Protein AF-A7T8Y1-F1 (afdb_monomer)

Organism: Nematostella vectensis (NCBI:txid45351)

Radius of gyration: 18.22 Å; Cα contacts (8 Å, |Δi|>4): 628; chains: 1; bounding box: 52×22×52 Å

pLDDT: mean 73.81, std 7.85, range [41.0, 87.81]

Mean predicted aligned error: 9.52 Å

Foldseek 3Di:
DEDAEEAAEAEEAEEDEEEYAHEYAEYEYHEEYEYEYAHEYAEYHEHYEYEYEYEHEYAEYEEADAEYEYEYEHEYAEYAYDYEYEYEYEEEYAEYHEEEEYEYEYAYEYEEYEYDYEYEYEYEEEYEEYEDDEYYEYEYAYEYAEYEEEYAEEYEYEHEHHHEYEYHEEYEYEDQYDDDYYHYNYHYHYDYPHD

Nearest PDB structures (foldseek):
  3ljy-assembly2_B  TM=2.441E-01  e=2.269E+00  Parabacteroides distasonis ATCC 8503
  3lyc-assembly8_O  TM=3.194E-01  e=9.398E+00  Parabacteroides distasonis ATCC 8503

Solvent-accessible surface area (backbone atoms only — not comparable to full-atom values): 8740 Å² total; per-residue (Å²): 96,79,56,80,49,80,41,66,71,46,82,45,78,45,79,52,65,44,40,46,56,26,41,35,45,35,36,41,38,46,32,42,39,42,42,41,41,53,25,37,34,46,36,37,41,40,42,54,38,43,39,39,40,40,54,24,37,36,44,34,37,40,38,49,34,73,48,36,44,41,38,40,54,24,38,36,45,35,36,42,38,44,31,31,42,37,42,38,39,52,23,37,38,45,34,39,40,41,37,48,39,42,44,42,38,39,53,24,39,38,42,37,38,40,39,45,32,42,41,38,41,37,38,53,26,38,38,46,37,38,41,40,39,48,36,44,37,41,39,41,54,24,37,39,39,36,39,41,41,39,36,44,40,39,42,37,39,56,26,43,37,66,51,43,35,42,35,43,38,38,40,35,41,37,44,52,51,50,76,70,43,77,48,73,61,60,49,80,45,80,47,78,75,60,130

Sequence (195 aa):
YSDSGHIQTVDIFGQLTYSDSGHIQTVDIFGQLTYSDSGHIQTVDIFGQLTYSDSGHIRTVDIFRQQLTYSDSGHIQTVDIFGQLTYSDSGHIQTVDIFRQWTYSDSGHNRTVDIFGQWTYSDSGHIQAVDIFRQWTYSDTGHIRTVDIFGQWTYSDSGHIQTTVDIFGQLTYSDSGHIRTVEIFGQLTYSDSGH

Secondary structure (DSSP, 8-state):
-EE-SEEEEEEEEEEEEEEE-SEEEEEEEEEEEEEEE-SEEEEEEEEEEEEEEE-SEEEEEEEEEEEEEEEE-SEEEEEEEEEEEEEEE-SEEEEEEEEEEEEEEE-SEEEEEEEEEEEEEEESSEEEEEEEEEEEEEEESSEEEEEEEEEEEEEEESSEEEEEEEEEEEEEEEESSEES-EEEEEEEEEEE---

Structure (mmCIF, N/CA/C/O backbone):
data_AF-A7T8Y1-F1
#
_entry.id   AF-A7T8Y1-F1
#
loop_
_atom_site.group_PDB
_atom_site.id
_atom_site.type_symbol
_atom_site.label_atom_id
_atom_site.label_alt_id
_atom_site.label_comp_id
_atom_site.label_asym_id
_atom_site.label_entity_id
_atom_site.label_seq_id
_atom_site.pdbx_PDB_ins_code
_atom_site.Cartn_x
_atom_site.Cartn_y
_atom_site.Cartn_z
_atom_site.occupancy
_atom_site.B_iso_or_equiv
_atom_site.auth_seq_id
_atom_site.auth_comp_id
_atom_site.auth_asym_id
_atom_site.auth_atom_id
_atom_site.pdbx_PDB_model_num
ATOM 1 N N . TYR A 1 1 ? -13.889 3.228 22.655 1.00 49.12 1 TYR A N 1
ATOM 2 C CA . TYR A 1 1 ? -14.154 2.022 23.471 1.00 49.12 1 TYR A CA 1
ATOM 3 C C . TYR A 1 1 ? -12.940 1.128 23.328 1.00 49.12 1 TYR A C 1
ATOM 5 O O . TYR A 1 1 ? -12.314 1.214 22.280 1.00 49.12 1 TYR A O 1
ATOM 13 N N . SER A 1 2 ? -12.586 0.372 24.363 1.00 48.12 2 SER A N 1
ATOM 14 C CA . SER A 1 2 ? -11.406 -0.495 24.378 1.00 48.12 2 SER A CA 1
ATOM 15 C C . SER A 1 2 ? -11.780 -1.818 25.030 1.00 48.12 2 SER A C 1
ATOM 17 O O . SER A 1 2 ? -12.214 -1.811 26.185 1.00 48.12 2 SER A O 1
ATOM 19 N N . ASP A 1 3 ? -11.650 -2.906 24.278 1.00 57.81 3 ASP A N 1
ATOM 20 C CA . ASP A 1 3 ? -11.851 -4.279 24.735 1.00 57.81 3 ASP A CA 1
ATOM 21 C C . ASP A 1 3 ? -10.523 -5.041 24.641 1.00 57.81 3 ASP A C 1
ATOM 23 O O . ASP A 1 3 ? -9.637 -4.692 23.865 1.00 57.81 3 ASP A O 1
ATOM 27 N N . SER A 1 4 ? -10.360 -6.062 25.472 1.00 58.34 4 SER A N 1
ATOM 28 C CA . SER A 1 4 ? -9.180 -6.932 25.476 1.00 58.34 4 SER A CA 1
ATOM 29 C C . SER A 1 4 ? -9.634 -8.389 25.523 1.00 58.34 4 SER A C 1
ATOM 31 O O . SER A 1 4 ? -9.283 -9.147 26.433 1.00 58.34 4 SER A O 1
ATOM 33 N N . GLY A 1 5 ? -10.503 -8.742 24.577 1.00 75.31 5 GLY A N 1
ATOM 34 C CA . GLY A 1 5 ? -11.207 -10.017 24.509 1.00 75.31 5 GLY A CA 1
ATOM 35 C C . GLY A 1 5 ? -11.169 -10.645 23.119 1.00 75.31 5 GLY A C 1
ATOM 36 O O . GLY A 1 5 ? -10.446 -10.211 22.226 1.00 75.31 5 GLY A O 1
ATOM 37 N N . HIS A 1 6 ? -11.949 -11.711 22.951 1.00 81.88 6 HIS A N 1
ATOM 38 C CA . HIS A 1 6 ? -12.151 -12.345 21.654 1.00 81.88 6 HIS A CA 1
ATOM 39 C C . HIS A 1 6 ? -13.506 -11.892 21.111 1.00 81.88 6 HIS A C 1
ATOM 41 O O . HIS A 1 6 ? -14.546 -12.249 21.671 1.00 81.88 6 HIS A O 1
ATOM 47 N N . ILE A 1 7 ? -13.497 -11.083 20.056 1.00 84.19 7 ILE A N 1
ATOM 48 C CA . ILE A 1 7 ? -14.707 -10.531 19.449 1.00 84.19 7 ILE A CA 1
ATOM 49 C C . ILE A 1 7 ? -14.956 -11.239 18.122 1.00 84.19 7 ILE A C 1
ATOM 51 O O . ILE A 1 7 ? -14.062 -11.390 17.294 1.00 84.19 7 ILE A O 1
ATOM 55 N N . GLN A 1 8 ? -16.194 -11.679 17.911 1.00 87.31 8 GLN A N 1
ATOM 56 C CA . GLN A 1 8 ? -16.564 -12.318 16.655 1.00 87.31 8 GLN A CA 1
ATOM 57 C C . GLN A 1 8 ? -16.717 -11.285 15.533 1.00 87.31 8 GLN A C 1
ATOM 59 O O . GLN A 1 8 ? -16.117 -11.429 14.474 1.00 87.31 8 GLN A O 1
ATOM 64 N N . THR A 1 9 ? -17.504 -10.238 15.771 1.00 87.12 9 THR A N 1
ATOM 65 C CA . THR A 1 9 ? -17.833 -9.245 14.747 1.00 87.12 9 THR A CA 1
ATOM 66 C C . THR A 1 9 ? -17.982 -7.869 15.377 1.00 87.12 9 THR A C 1
ATOM 68 O O . THR A 1 9 ? -18.578 -7.740 16.451 1.00 87.12 9 THR A O 1
ATOM 71 N N . VAL A 1 10 ? -17.456 -6.853 14.699 1.00 83.38 10 VAL A N 1
ATOM 72 C CA . VAL A 1 10 ? -17.644 -5.439 15.025 1.00 83.38 10 VAL A CA 1
ATOM 73 C C . VAL A 1 10 ? -18.224 -4.735 13.804 1.00 83.38 10 VAL A C 1
ATOM 75 O O . VAL A 1 10 ? -17.516 -4.547 12.823 1.00 83.38 10 VAL A O 1
ATOM 78 N N . ASP A 1 11 ? -19.480 -4.295 13.896 1.00 85.88 11 ASP A N 1
ATOM 79 C CA . ASP A 1 11 ? -20.130 -3.504 12.847 1.00 85.88 11 ASP A CA 1
ATOM 80 C C . ASP A 1 11 ? -20.180 -2.027 13.247 1.00 85.88 11 ASP A C 1
ATOM 82 O O . ASP A 1 11 ? -20.703 -1.668 14.310 1.00 85.88 11 ASP A O 1
ATOM 86 N N . ILE A 1 12 ? -19.673 -1.146 12.388 1.00 77.75 12 ILE A N 1
ATOM 87 C CA . ILE A 1 12 ? -19.598 0.293 12.654 1.00 77.75 12 ILE A CA 1
ATOM 88 C C . ILE A 1 12 ? -20.389 1.056 11.597 1.00 77.75 12 ILE A C 1
ATOM 90 O O . ILE A 1 12 ? -20.064 1.022 10.414 1.00 77.75 12 ILE A O 1
ATOM 94 N N . PHE A 1 13 ? -21.377 1.836 12.043 1.00 80.19 13 PHE A N 1
ATOM 95 C CA . PHE A 1 13 ? -22.139 2.755 11.199 1.00 80.19 13 PHE A CA 1
ATOM 96 C C . PHE A 1 13 ? -21.973 4.196 11.693 1.00 80.19 13 PHE A C 1
ATOM 98 O O . PHE A 1 13 ? -22.310 4.508 12.836 1.00 80.19 13 PHE A O 1
ATOM 105 N N . GLY A 1 14 ? -21.496 5.097 10.830 1.00 75.06 14 GLY A N 1
ATOM 106 C CA . GLY A 1 14 ? -21.349 6.524 11.151 1.00 75.06 14 GLY A CA 1
ATOM 107 C C . GLY A 1 14 ? -19.918 6.944 11.497 1.00 75.06 14 GLY A C 1
ATOM 108 O O . GLY A 1 14 ? -18.994 6.571 10.782 1.00 75.06 14 GLY A O 1
ATOM 109 N N . GLN A 1 15 ? -19.753 7.787 12.525 1.00 73.62 15 GLN A N 1
ATOM 110 C CA . GLN A 1 15 ? -18.454 8.277 13.003 1.00 73.62 15 GLN A CA 1
ATOM 111 C C . GLN A 1 15 ? -18.064 7.593 14.311 1.00 73.62 15 GLN A C 1
ATOM 113 O O . GLN A 1 15 ? -18.811 7.674 15.287 1.00 73.62 15 GLN A O 1
ATOM 118 N N . LEU A 1 16 ? -16.889 6.963 14.354 1.00 69.69 16 LEU A N 1
ATOM 119 C CA . LEU A 1 16 ? -16.387 6.317 15.566 1.00 69.69 16 LEU A CA 1
ATOM 120 C C . LEU A 1 16 ? -14.879 6.534 15.742 1.00 69.69 16 LEU A C 1
ATOM 122 O O . LEU A 1 16 ? -14.129 6.691 14.780 1.00 69.69 16 LEU A O 1
ATOM 126 N N . THR A 1 17 ? -14.444 6.526 17.001 1.00 74.38 17 THR A N 1
ATOM 127 C CA . THR A 1 17 ? -13.047 6.303 17.378 1.00 74.38 17 THR A CA 1
ATOM 128 C C . THR A 1 17 ? -12.978 5.057 18.249 1.00 74.38 17 THR A C 1
ATOM 130 O O . THR A 1 17 ? -13.608 4.992 19.313 1.00 74.38 17 THR A O 1
ATOM 133 N N . TYR A 1 18 ? -12.259 4.050 17.768 1.00 68.00 18 TYR A N 1
ATOM 134 C CA . TYR A 1 18 ? -12.176 2.733 18.391 1.00 68.00 18 TYR A CA 1
ATOM 135 C C . TYR A 1 18 ? -10.707 2.333 18.552 1.00 68.00 18 TYR A C 1
ATOM 137 O O . TYR A 1 18 ? -9.859 2.766 17.767 1.00 68.00 18 TYR A O 1
ATOM 145 N N . SER A 1 19 ? -10.397 1.559 19.589 1.00 72.69 19 SER A N 1
ATOM 146 C CA . SER A 1 19 ? -9.063 0.989 19.765 1.00 72.69 19 SER A CA 1
ATOM 147 C C . SER A 1 19 ? -9.164 -0.388 20.392 1.00 72.69 19 SER A C 1
ATOM 149 O O . SER A 1 19 ? -9.904 -0.544 21.363 1.00 72.69 19 SER A O 1
ATOM 151 N N . ASP A 1 20 ? -8.421 -1.349 19.859 1.00 71.81 20 ASP A N 1
ATOM 152 C CA . ASP A 1 20 ? -8.431 -2.734 20.326 1.00 71.81 20 ASP A CA 1
ATOM 153 C C . ASP A 1 20 ? -7.008 -3.282 20.488 1.00 71.81 20 ASP A C 1
ATOM 155 O O . ASP A 1 20 ? -6.029 -2.735 19.970 1.00 71.81 20 ASP A O 1
ATOM 159 N N . SER A 1 21 ? -6.896 -4.334 21.291 1.00 75.81 21 SER A N 1
ATOM 160 C CA . SER A 1 21 ? -5.672 -5.125 21.443 1.00 75.81 21 SER A CA 1
ATOM 161 C C . SER A 1 21 ? -5.972 -6.619 21.602 1.00 75.81 21 SER A C 1
ATOM 163 O O . SER A 1 21 ? -5.148 -7.382 22.112 1.00 75.81 21 SER A O 1
ATOM 165 N N . GLY A 1 22 ? -7.183 -7.035 21.226 1.00 80.88 22 GLY A N 1
ATOM 166 C CA . GLY A 1 22 ? -7.691 -8.390 21.347 1.00 80.88 22 GLY A CA 1
ATOM 167 C C . GLY A 1 22 ? -7.601 -9.179 20.043 1.00 80.88 22 GLY A C 1
ATOM 168 O O . GLY A 1 22 ? -6.812 -8.895 19.144 1.00 80.88 22 GLY A O 1
ATOM 169 N N . HIS A 1 23 ? -8.413 -10.229 19.961 1.00 82.81 23 HIS A N 1
ATOM 170 C CA . HIS A 1 23 ? -8.569 -11.009 18.740 1.00 82.81 23 HIS A CA 1
ATOM 171 C C . HIS A 1 23 ? -9.959 -10.760 18.161 1.00 82.81 23 HIS A C 1
ATOM 173 O O . HIS A 1 23 ? -10.956 -11.213 18.737 1.00 82.81 23 HIS A O 1
ATOM 179 N N . ILE A 1 24 ? -10.030 -10.114 17.002 1.00 84.06 24 ILE A N 1
ATOM 180 C CA . ILE A 1 24 ? -11.284 -9.869 16.291 1.00 84.06 24 ILE A CA 1
ATOM 181 C C . ILE A 1 24 ? -11.344 -10.763 15.056 1.00 84.06 24 ILE A C 1
ATOM 183 O O . ILE A 1 24 ? -10.378 -10.879 14.305 1.00 84.06 24 ILE A O 1
ATOM 187 N N . GLN A 1 25 ? -12.472 -11.426 14.817 1.00 87.00 25 GLN A N 1
ATOM 188 C CA . GLN A 1 25 ? -12.615 -12.178 13.575 1.00 87.00 25 GLN A CA 1
ATOM 189 C C . GLN A 1 25 ? -12.979 -11.259 12.404 1.00 87.00 25 GLN A C 1
ATOM 191 O O . GLN A 1 25 ? -12.276 -11.283 11.398 1.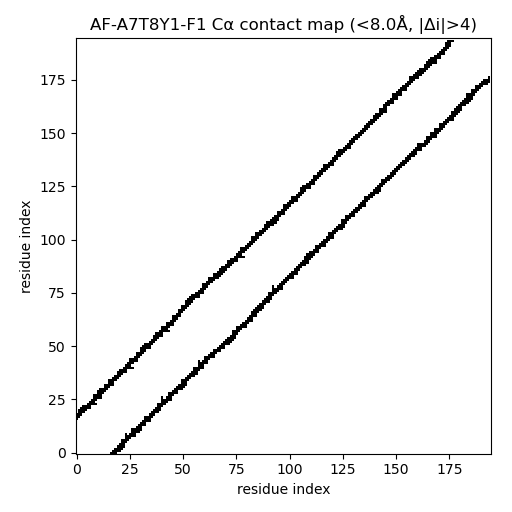00 87.00 25 GLN A O 1
ATOM 196 N N . THR A 1 26 ? -13.994 -10.409 12.544 1.00 87.69 26 THR A N 1
ATOM 197 C CA . THR A 1 26 ? -14.427 -9.520 11.454 1.00 87.69 26 THR A CA 1
ATOM 198 C C . THR A 1 26 ? -14.724 -8.108 11.950 1.00 87.69 26 THR A C 1
ATOM 200 O O . THR A 1 26 ? -15.343 -7.936 13.004 1.00 87.69 26 THR A O 1
ATOM 203 N N . VAL A 1 27 ? -14.305 -7.103 11.184 1.00 83.69 27 VAL A N 1
ATOM 204 C CA . VAL A 1 27 ? -14.637 -5.690 11.397 1.00 83.69 27 VAL A CA 1
ATOM 205 C C . VAL A 1 27 ? -15.248 -5.124 10.116 1.00 83.69 27 VAL A C 1
ATOM 207 O O . VAL A 1 27 ? -14.537 -4.981 9.128 1.00 83.69 27 VAL A O 1
ATOM 210 N N . ASP A 1 28 ? -16.522 -4.731 10.161 1.00 86.00 28 ASP A N 1
ATOM 211 C CA . ASP A 1 28 ? -17.246 -4.149 9.025 1.00 86.00 28 ASP A CA 1
ATOM 212 C C . ASP A 1 28 ? -17.537 -2.664 9.274 1.00 86.00 28 ASP A C 1
ATOM 214 O O . ASP A 1 28 ? -18.103 -2.269 10.300 1.00 86.00 28 ASP A O 1
ATOM 218 N N . ILE A 1 29 ? -17.155 -1.797 8.332 1.00 78.19 29 ILE A N 1
ATOM 219 C CA . ILE A 1 29 ? -17.164 -0.342 8.538 1.00 78.19 29 ILE A CA 1
ATOM 220 C C . ILE A 1 29 ? -17.938 0.377 7.436 1.00 78.19 29 ILE A C 1
ATOM 222 O O . ILE A 1 29 ? -17.471 0.516 6.303 1.00 78.19 29 ILE A O 1
ATOM 226 N N . PHE A 1 30 ? -19.056 0.989 7.819 1.00 80.62 30 PHE A N 1
ATOM 227 C CA . PHE A 1 30 ? -19.924 1.805 6.974 1.00 80.62 30 PHE A CA 1
ATOM 228 C C . PHE A 1 30 ? -19.952 3.268 7.450 1.00 80.62 30 PHE A C 1
ATOM 230 O O . PHE A 1 30 ? -20.803 3.679 8.243 1.00 80.62 30 PHE A O 1
ATOM 237 N N . GLY A 1 31 ? -19.019 4.095 6.968 1.00 75.62 31 GLY A N 1
ATOM 238 C CA . GLY A 1 31 ? -18.926 5.505 7.372 1.00 75.62 31 GLY A CA 1
ATOM 239 C C . GLY A 1 31 ? -17.500 6.028 7.515 1.00 75.62 31 GLY A C 1
ATOM 240 O O . GLY A 1 31 ? -16.618 5.621 6.761 1.00 75.62 31 GLY A O 1
ATOM 241 N N . GLN A 1 32 ? -17.306 6.961 8.450 1.00 71.06 32 GLN A N 1
ATOM 242 C CA . GLN A 1 32 ? -16.029 7.595 8.784 1.00 71.06 32 GLN A CA 1
ATOM 243 C C . GLN A 1 32 ? -15.460 6.977 10.061 1.00 71.06 32 GLN A C 1
ATOM 245 O O . GLN A 1 32 ? -16.072 7.078 11.11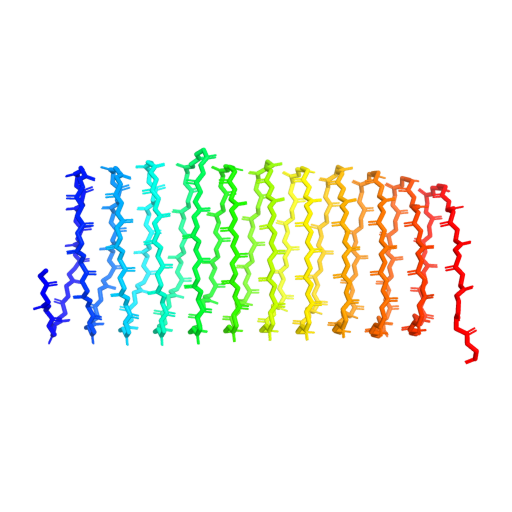8 1.00 71.06 32 GLN A O 1
ATOM 250 N N . LEU A 1 33 ? -14.281 6.371 10.003 1.00 67.94 33 LEU A N 1
ATOM 251 C CA . LEU A 1 33 ? -13.676 5.750 11.182 1.00 67.94 33 LEU A CA 1
ATOM 252 C C . LEU A 1 33 ? -12.256 6.261 11.396 1.00 67.94 33 LEU A C 1
ATOM 254 O O . LEU A 1 33 ? -11.495 6.386 10.440 1.00 67.94 33 LEU A O 1
ATOM 258 N N . THR A 1 34 ? -11.916 6.506 12.660 1.00 72.44 34 THR A N 1
ATOM 259 C CA . THR A 1 34 ? -10.529 6.507 13.124 1.00 72.44 34 THR A CA 1
ATOM 260 C C . THR A 1 34 ? -10.340 5.273 13.992 1.00 72.44 34 THR A C 1
ATOM 262 O O . THR A 1 34 ? -10.937 5.186 15.068 1.00 72.44 34 THR A O 1
ATOM 265 N N . TYR A 1 35 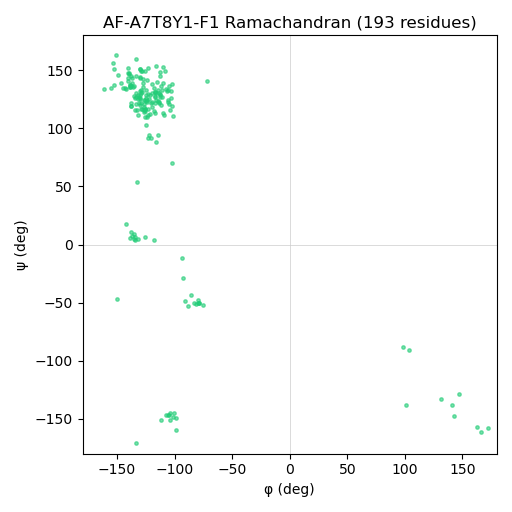? -9.562 4.305 13.522 1.00 68.62 35 TYR A N 1
ATOM 266 C CA . TYR A 1 35 ? -9.340 3.052 14.241 1.00 68.62 35 TYR A CA 1
ATOM 267 C C . TYR A 1 35 ? -7.849 2.819 14.461 1.00 68.62 35 TYR A C 1
ATOM 269 O O . TYR A 1 35 ? -7.028 3.154 13.605 1.00 68.62 35 TYR A O 1
ATOM 277 N N . SER A 1 36 ? -7.510 2.299 15.636 1.00 72.31 36 SER A N 1
ATOM 278 C CA . SER A 1 36 ? -6.149 1.901 15.969 1.00 72.31 36 SER A CA 1
ATOM 279 C C . SER A 1 36 ? -6.155 0.509 16.568 1.00 72.31 36 SER A C 1
ATOM 281 O O . SER A 1 36 ? -6.857 0.287 17.554 1.00 72.31 36 SER A O 1
ATOM 283 N N . ASP A 1 37 ? -5.382 -0.401 15.991 1.00 70.12 37 ASP A N 1
ATOM 284 C CA . ASP A 1 37 ? -5.269 -1.769 16.484 1.00 70.12 37 ASP A CA 1
ATOM 285 C C . ASP A 1 37 ? -3.817 -2.143 16.809 1.00 70.12 37 ASP A C 1
ATOM 287 O O . ASP A 1 37 ? -2.847 -1.584 16.290 1.00 70.12 37 ASP A O 1
ATOM 291 N N . SER A 1 38 ? -3.693 -3.061 17.758 1.00 74.31 38 SER A N 1
ATOM 292 C CA . SER A 1 38 ? -2.443 -3.722 18.143 1.00 74.31 38 SER A CA 1
ATOM 293 C C . SER A 1 38 ? -2.640 -5.224 18.383 1.00 74.31 38 SER A C 1
ATOM 295 O O . SER A 1 38 ? -1.764 -5.883 18.945 1.00 74.31 38 SER A O 1
ATOM 297 N N . GLY A 1 39 ? -3.810 -5.755 18.016 1.00 80.06 39 GLY A N 1
ATOM 298 C CA . GLY A 1 39 ? -4.218 -7.135 18.202 1.00 80.06 39 GLY A CA 1
ATOM 299 C C . GLY A 1 39 ? -4.093 -7.978 16.934 1.00 80.06 39 GLY A C 1
ATOM 300 O O . GLY A 1 39 ? -3.192 -7.813 16.113 1.00 80.06 39 GLY A O 1
ATOM 301 N N . HIS A 1 40 ? -4.988 -8.951 16.802 1.00 80.94 40 HIS A N 1
ATOM 302 C CA . HIS A 1 40 ? -5.085 -9.788 15.612 1.00 80.94 40 HIS A CA 1
ATOM 303 C C . HIS A 1 40 ? -6.485 -9.683 15.020 1.00 80.94 40 HIS A C 1
ATOM 305 O O . HIS A 1 40 ? -7.460 -10.038 15.692 1.00 80.94 40 HIS A O 1
ATOM 311 N N . ILE A 1 41 ? -6.574 -9.327 13.741 1.00 82.50 41 ILE A N 1
ATOM 312 C CA . ILE A 1 41 ? -7.834 -9.298 13.000 1.00 82.50 41 ILE A CA 1
ATOM 313 C C . ILE A 1 41 ? -7.778 -10.294 11.844 1.00 82.50 41 ILE A C 1
ATOM 315 O O . ILE A 1 41 ? -6.790 -10.364 11.117 1.00 82.50 41 ILE A O 1
ATOM 319 N N . GLN A 1 42 ? -8.828 -11.094 11.638 1.00 86.19 42 GLN A N 1
ATOM 320 C CA . GLN A 1 42 ? -8.873 -11.910 10.418 1.00 86.19 42 GLN A CA 1
ATOM 321 C C . GLN A 1 42 ? -9.305 -11.085 9.208 1.00 86.19 42 GLN A C 1
ATOM 323 O O . GLN A 1 42 ? -8.631 -11.125 8.186 1.00 86.19 42 GLN A O 1
ATOM 328 N N . THR A 1 43 ? -10.399 -10.337 9.309 1.00 87.81 43 THR A N 1
ATOM 329 C CA . THR A 1 43 ? -10.946 -9.610 8.161 1.00 87.81 43 THR A CA 1
ATOM 330 C C . THR A 1 43 ? -11.400 -8.213 8.556 1.00 87.81 43 THR A C 1
ATOM 332 O O . THR A 1 43 ? -12.047 -8.039 9.591 1.00 87.81 43 THR A O 1
ATOM 335 N N . VAL A 1 44 ? -11.067 -7.230 7.723 1.00 83.44 44 VAL A N 1
ATOM 336 C CA . VAL A 1 44 ? -11.518 -5.844 7.848 1.00 83.44 44 VAL A CA 1
ATOM 337 C C . VAL A 1 44 ? -12.146 -5.402 6.525 1.00 83.44 44 VAL A C 1
ATOM 339 O O . VAL A 1 44 ? -11.423 -5.264 5.542 1.00 83.44 44 VAL A O 1
ATOM 342 N N . ASP A 1 45 ? -13.447 -5.102 6.526 1.00 86.12 45 ASP A N 1
ATOM 343 C CA . ASP A 1 45 ? -14.203 -4.664 5.346 1.00 86.12 45 ASP A CA 1
ATOM 344 C C . ASP A 1 45 ? -14.659 -3.201 5.483 1.00 86.12 45 ASP A C 1
ATOM 346 O O . ASP A 1 45 ? -15.252 -2.779 6.482 1.00 86.12 45 ASP A O 1
ATOM 350 N N . ILE A 1 46 ? -14.381 -2.373 4.471 1.00 77.94 46 ILE A N 1
ATOM 351 C CA . ILE A 1 46 ? -14.409 -0.907 4.615 1.00 77.94 46 ILE A CA 1
ATOM 352 C C . ILE A 1 46 ? -15.205 -0.208 3.476 1.00 77.94 46 ILE A C 1
ATOM 354 O O . ILE A 1 46 ? -14.715 -0.053 2.359 1.00 77.94 46 ILE A O 1
ATOM 358 N N . PHE A 1 47 ? -16.376 0.400 3.774 1.00 79.31 47 PHE A N 1
ATOM 359 C CA . PHE A 1 47 ? -17.281 1.174 2.856 1.00 79.31 47 PHE A CA 1
ATOM 360 C C . PHE A 1 47 ? -17.655 2.640 3.327 1.00 79.31 47 PHE A C 1
ATOM 362 O O . PHE A 1 47 ? -18.327 2.789 4.340 1.00 79.31 47 PHE A O 1
ATOM 369 N N . GLY A 1 48 ? -17.190 3.766 2.721 1.00 74.44 48 GLY A N 1
ATOM 370 C CA . GLY A 1 48 ? -17.103 5.117 3.400 1.00 74.44 48 GLY A CA 1
ATOM 371 C C . GLY A 1 48 ? -15.786 5.981 3.329 1.00 74.44 48 GLY A C 1
ATOM 372 O O . GLY A 1 48 ? -15.244 6.180 2.249 1.00 74.44 48 GLY A O 1
ATOM 373 N N . GLN A 1 49 ? -15.265 6.544 4.442 1.00 69.56 49 GLN A N 1
ATOM 374 C CA . GLN A 1 49 ? -13.885 7.108 4.597 1.00 69.56 49 GLN A CA 1
ATOM 375 C C . GLN A 1 49 ? -13.170 6.560 5.860 1.00 69.56 49 GLN A C 1
ATOM 377 O O . GLN A 1 49 ? -13.834 6.218 6.833 1.00 69.56 49 GLN A O 1
ATOM 382 N N . LEU A 1 50 ? -11.858 6.321 5.841 1.00 65.94 50 LEU A N 1
ATOM 383 C CA . LEU A 1 50 ? -11.162 5.694 6.980 1.00 65.94 50 LEU A CA 1
ATOM 384 C C . LEU A 1 50 ? -9.797 6.357 7.192 1.00 65.94 50 LEU A C 1
ATOM 386 O O . LEU A 1 50 ? -9.112 6.711 6.233 1.00 65.94 50 LEU A O 1
ATOM 390 N N . THR A 1 51 ? -9.454 6.529 8.462 1.00 70.12 51 THR A N 1
ATOM 391 C CA . THR A 1 51 ? -8.094 6.740 8.936 1.00 70.12 51 THR A CA 1
ATOM 392 C C . THR A 1 51 ? -7.776 5.568 9.845 1.00 70.12 51 THR A C 1
ATOM 394 O O . THR A 1 51 ? -8.427 5.391 10.876 1.00 70.12 51 THR A O 1
ATOM 397 N N . TYR A 1 52 ? -6.820 4.741 9.456 1.00 67.50 52 TYR A N 1
ATOM 398 C CA . TYR A 1 52 ? -6.483 3.547 10.217 1.00 67.50 52 TYR A CA 1
ATOM 399 C C . TYR A 1 52 ? -4.999 3.486 10.516 1.00 67.50 52 TYR A C 1
ATOM 401 O O . TYR A 1 52 ? -4.178 3.895 9.692 1.00 67.50 52 TYR A O 1
ATOM 409 N N . SER A 1 53 ? -4.685 3.005 11.712 1.00 70.81 53 SER A N 1
ATOM 410 C CA . SER A 1 53 ? -3.324 2.738 12.142 1.00 70.81 53 SER A CA 1
ATOM 411 C C . SER A 1 53 ? -3.252 1.357 12.772 1.00 70.81 53 SER A C 1
ATOM 413 O O . SER A 1 53 ? -3.876 1.146 13.810 1.00 70.81 53 SER A O 1
ATOM 415 N N . ASP A 1 54 ? -2.500 0.446 12.166 1.00 69.19 54 ASP A N 1
ATOM 416 C CA . ASP A 1 54 ? -2.251 -0.877 12.738 1.00 69.19 54 ASP A CA 1
ATOM 417 C C . ASP A 1 54 ? -0.795 -1.072 13.151 1.00 69.19 54 ASP A C 1
ATOM 419 O O . ASP A 1 54 ? 0.148 -0.492 12.600 1.00 69.19 54 ASP A O 1
ATOM 423 N N . SER A 1 55 ? -0.642 -1.871 14.196 1.00 73.19 55 SER A N 1
ATOM 424 C CA . SER A 1 55 ? 0.631 -2.389 14.689 1.00 73.19 55 SER A CA 1
ATOM 425 C C . SER A 1 55 ? 0.551 -3.884 15.020 1.00 73.19 55 SER A C 1
ATOM 427 O O . SER A 1 55 ? 1.466 -4.430 15.637 1.00 73.19 55 SER A O 1
ATOM 429 N N . GLY A 1 56 ? -0.560 -4.530 14.658 1.00 77.62 56 GLY A N 1
ATOM 430 C CA . GLY A 1 56 ? -0.878 -5.918 14.927 1.00 77.62 56 GLY A CA 1
ATOM 431 C C . GLY A 1 56 ? -0.712 -6.820 13.706 1.00 77.62 56 GLY A C 1
ATOM 432 O O . GLY A 1 56 ? 0.217 -6.694 12.906 1.00 77.62 56 GLY A O 1
ATOM 433 N N . HIS A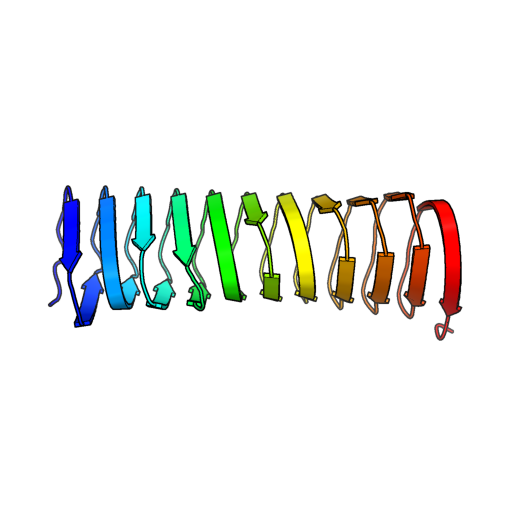 1 57 ? -1.586 -7.814 13.610 1.00 79.38 57 HIS A N 1
ATOM 434 C CA . HIS A 1 57 ? -1.604 -8.751 12.495 1.00 79.38 57 HIS A CA 1
ATOM 435 C C . HIS A 1 57 ? -2.994 -8.813 11.884 1.00 79.38 57 HIS A C 1
ATOM 437 O O . HIS A 1 57 ? -3.939 -9.266 12.541 1.00 79.38 57 HIS A O 1
ATOM 443 N N . ILE A 1 58 ? -3.092 -8.489 10.600 1.00 80.38 58 ILE A N 1
ATOM 444 C CA . ILE A 1 58 ? -4.338 -8.603 9.851 1.00 80.38 58 ILE A CA 1
ATOM 445 C C . ILE A 1 58 ? -4.180 -9.658 8.772 1.00 80.38 58 ILE A C 1
ATOM 447 O O . ILE A 1 58 ? -3.199 -9.692 8.032 1.00 80.38 58 ILE A O 1
ATOM 451 N N . ARG A 1 59 ? -5.152 -10.555 8.647 1.00 85.62 59 ARG A N 1
ATOM 452 C CA . ARG A 1 59 ? -5.113 -11.512 7.543 1.00 85.62 59 ARG A CA 1
ATOM 453 C C . ARG A 1 59 ? -5.579 -10.871 6.234 1.00 85.62 59 ARG A C 1
ATOM 455 O O . ARG A 1 59 ? -4.873 -10.986 5.236 1.00 85.62 59 ARG A O 1
ATOM 462 N N . THR A 1 60 ? -6.726 -10.206 6.236 1.00 86.31 60 THR A N 1
ATOM 463 C CA . THR A 1 60 ? -7.321 -9.634 5.025 1.00 86.31 60 THR A CA 1
ATOM 464 C C . THR A 1 60 ? -7.909 -8.257 5.302 1.00 86.31 60 THR A C 1
ATOM 466 O O . THR A 1 60 ? -8.600 -8.069 6.305 1.00 86.31 60 THR A O 1
ATOM 469 N N . VAL A 1 61 ? -7.645 -7.311 4.404 1.00 82.94 61 VAL A N 1
ATOM 470 C CA . VAL A 1 61 ? -8.233 -5.970 4.409 1.00 82.94 61 VAL A CA 1
ATOM 471 C C . VAL A 1 61 ? -8.871 -5.705 3.048 1.00 82.94 61 VAL A C 1
ATOM 473 O O . VAL A 1 61 ? -8.146 -5.585 2.063 1.00 82.94 61 VAL A O 1
ATOM 476 N N . ASP A 1 62 ? -10.191 -5.526 3.014 1.00 85.50 62 ASP A N 1
ATOM 477 C CA . ASP A 1 62 ? -10.950 -5.226 1.799 1.00 85.50 62 ASP A CA 1
ATOM 478 C C . ASP A 1 62 ? -11.531 -3.807 1.854 1.00 85.50 62 ASP A C 1
ATOM 480 O O . ASP A 1 62 ? -12.227 -3.400 2.794 1.00 85.50 62 ASP A O 1
ATOM 484 N N . ILE A 1 63 ? -11.265 -3.009 0.818 1.00 78.25 63 ILE A N 1
ATOM 485 C CA . ILE A 1 63 ? -11.552 -1.570 0.831 1.00 78.25 63 ILE A CA 1
ATOM 486 C C . ILE A 1 63 ? -12.307 -1.139 -0.426 1.00 78.25 63 ILE A C 1
ATOM 488 O O . ILE A 1 63 ? -11.791 -1.207 -1.537 1.00 78.25 63 ILE A O 1
ATOM 492 N N . PHE A 1 64 ? -13.497 -0.558 -0.250 1.00 79.00 64 PHE A N 1
ATOM 493 C CA . PHE A 1 64 ? -14.357 -0.076 -1.340 1.00 79.00 64 PHE A CA 1
ATOM 494 C C . PHE A 1 64 ? -14.683 1.423 -1.167 1.00 79.00 64 PHE A C 1
ATOM 496 O O . PHE A 1 64 ? -15.613 1.788 -0.433 1.00 79.00 64 PHE A O 1
ATOM 503 N N . ARG A 1 65 ? -13.883 2.340 -1.750 1.00 68.12 65 ARG A N 1
ATOM 504 C CA . ARG A 1 65 ? -13.845 3.760 -1.296 1.00 68.12 65 ARG A CA 1
ATOM 505 C C . ARG A 1 65 ? -13.486 4.821 -2.363 1.00 68.12 65 ARG A C 1
ATOM 507 O O . ARG A 1 65 ? -12.931 4.526 -3.413 1.00 68.12 65 ARG A O 1
ATOM 514 N N . GLN A 1 66 ? -13.781 6.098 -2.066 1.00 57.84 66 GLN A N 1
ATOM 515 C CA . GLN A 1 66 ? -13.303 7.270 -2.832 1.00 57.84 66 GLN A CA 1
ATOM 516 C C . GLN A 1 66 ? -12.000 7.877 -2.291 1.00 57.84 66 GLN A C 1
ATOM 518 O O . GLN A 1 66 ? -11.288 8.468 -3.082 1.00 57.84 66 GLN A O 1
ATOM 523 N N . GLN A 1 67 ? -11.702 7.785 -0.987 1.00 59.50 67 GLN A N 1
ATOM 524 C CA . GLN A 1 67 ? -10.452 8.289 -0.399 1.00 59.50 67 GLN A CA 1
ATOM 525 C C . GLN A 1 67 ? -10.206 7.630 0.967 1.00 59.50 67 GLN A C 1
ATOM 527 O O . GLN A 1 67 ? -11.124 7.543 1.789 1.00 59.50 67 GLN A O 1
ATOM 532 N N . LEU A 1 68 ? -8.981 7.172 1.210 1.00 63.59 68 LEU A N 1
ATOM 533 C CA . LEU A 1 68 ? -8.545 6.531 2.453 1.00 63.59 68 LEU A CA 1
ATOM 534 C C . LEU A 1 68 ? -7.127 7.011 2.793 1.00 63.59 68 LEU A C 1
ATOM 536 O O . LEU A 1 68 ? -6.346 7.284 1.881 1.00 63.59 68 LEU A O 1
ATOM 540 N N . THR A 1 69 ? -6.831 7.114 4.089 1.00 65.50 69 THR A N 1
ATOM 541 C CA . THR A 1 69 ? -5.470 7.251 4.619 1.00 65.50 69 THR A CA 1
ATOM 542 C C . THR A 1 69 ? -5.207 6.086 5.559 1.00 65.50 69 THR A C 1
ATOM 544 O O . THR A 1 69 ? -5.828 5.985 6.617 1.00 65.50 69 THR A O 1
ATOM 547 N N . TYR A 1 70 ? -4.311 5.193 5.170 1.00 66.44 70 TYR A N 1
ATOM 548 C CA . TYR A 1 70 ? -3.986 4.000 5.944 1.00 66.44 70 TYR A CA 1
ATOM 549 C C . TYR A 1 70 ? -2.507 4.020 6.319 1.00 66.44 70 TYR A C 1
ATOM 551 O O . TYR A 1 70 ? -1.668 4.396 5.496 1.00 66.44 70 TYR A O 1
ATOM 559 N N . SER A 1 71 ? -2.204 3.646 7.559 1.00 68.81 71 SER A N 1
ATOM 560 C CA . SER A 1 71 ? -0.839 3.468 8.042 1.00 68.81 71 SER A CA 1
ATOM 561 C C . SER A 1 71 ? -0.700 2.125 8.742 1.00 68.81 71 SER A C 1
ATOM 563 O O . SER A 1 71 ? -1.448 1.862 9.678 1.00 68.81 71 SER A O 1
ATOM 565 N N . ASP A 1 72 ? 0.250 1.299 8.322 1.00 68.62 72 ASP A N 1
ATOM 566 C CA . ASP A 1 72 ? 0.566 0.049 9.017 1.00 68.62 72 ASP A CA 1
ATOM 567 C C . ASP A 1 72 ? 2.052 -0.055 9.376 1.00 68.62 72 ASP A C 1
ATOM 569 O O . ASP A 1 72 ? 2.943 0.551 8.769 1.00 68.62 72 ASP A O 1
ATOM 573 N N . SER A 1 73 ? 2.278 -0.753 10.479 1.00 71.19 73 SER A N 1
ATOM 574 C CA . SER A 1 73 ? 3.582 -1.113 11.033 1.00 71.19 73 SER A CA 1
ATOM 575 C C . SER A 1 73 ? 3.634 -2.581 11.479 1.00 71.19 73 SER A C 1
ATOM 577 O O . SER A 1 73 ? 4.619 -3.016 12.078 1.00 71.19 73 SER A O 1
ATOM 579 N N . GLY A 1 74 ? 2.562 -3.329 11.219 1.00 75.31 74 GLY A N 1
ATOM 580 C CA . GLY A 1 74 ? 2.344 -4.717 11.569 1.00 75.31 74 GLY A CA 1
ATOM 581 C C . GLY A 1 74 ? 2.581 -5.666 10.397 1.00 75.31 74 GLY A C 1
ATOM 582 O O . GLY A 1 74 ? 3.513 -5.514 9.603 1.00 75.31 74 GLY A O 1
ATOM 583 N N . HIS A 1 75 ? 1.783 -6.729 10.341 1.00 78.06 75 HIS A N 1
ATOM 584 C CA . HIS A 1 75 ? 1.890 -7.731 9.287 1.00 78.06 75 HIS A CA 1
ATOM 585 C C . HIS A 1 75 ? 0.523 -8.000 8.676 1.00 78.06 75 HIS A C 1
ATOM 587 O O . HIS A 1 75 ? -0.374 -8.509 9.358 1.00 78.06 75 HIS A O 1
ATOM 593 N N . ILE A 1 76 ? 0.406 -7.758 7.373 1.00 79.56 76 ILE A N 1
ATOM 594 C CA . ILE A 1 76 ? -0.807 -8.037 6.615 1.00 79.56 76 ILE A CA 1
ATOM 595 C C . ILE A 1 76 ? -0.551 -9.177 5.638 1.00 79.56 76 ILE A C 1
ATOM 597 O O . ILE A 1 76 ? 0.494 -9.252 4.988 1.00 79.56 76 ILE A O 1
ATOM 601 N N . GLN A 1 77 ? -1.488 -10.114 5.528 1.00 84.94 77 GLN A N 1
ATOM 602 C CA . GLN A 1 77 ? -1.386 -11.143 4.495 1.00 84.94 77 GLN A CA 1
ATOM 603 C C . GLN A 1 77 ? -1.927 -10.640 3.151 1.00 84.94 77 GLN A C 1
ATOM 605 O O . GLN A 1 77 ? -1.225 -10.748 2.147 1.00 84.94 77 GLN A O 1
ATOM 610 N N . THR A 1 78 ? -3.125 -10.067 3.117 1.00 85.88 78 THR A N 1
ATOM 611 C CA . THR A 1 78 ? -3.742 -9.609 1.868 1.00 85.88 78 THR A CA 1
ATOM 612 C C . THR A 1 78 ? -4.433 -8.268 2.053 1.00 85.88 78 THR A C 1
ATOM 614 O O . THR A 1 78 ? -5.126 -8.059 3.050 1.00 85.88 78 THR A O 1
ATOM 617 N N . VAL A 1 79 ? -4.254 -7.381 1.079 1.00 82.62 79 VAL A N 1
ATOM 618 C CA . VAL A 1 79 ? -4.945 -6.098 0.992 1.00 82.62 79 VAL A CA 1
ATOM 619 C C . VAL A 1 79 ? -5.566 -5.965 -0.397 1.00 82.62 79 VAL A C 1
ATOM 621 O O . VAL A 1 79 ? -4.826 -5.855 -1.372 1.00 82.62 79 VAL A O 1
ATOM 624 N N . ASP A 1 80 ? -6.895 -5.887 -0.470 1.00 85.19 80 ASP A N 1
ATOM 625 C CA . ASP A 1 80 ? -7.645 -5.708 -1.716 1.00 85.19 80 ASP A CA 1
ATOM 626 C C . ASP A 1 80 ? -8.350 -4.349 -1.725 1.00 85.19 80 ASP A C 1
ATOM 628 O O . ASP A 1 80 ? -9.160 -4.017 -0.851 1.00 85.19 80 ASP A O 1
ATOM 632 N N . ILE A 1 81 ? -8.060 -3.517 -2.727 1.00 77.94 81 ILE A N 1
ATOM 633 C CA . ILE A 1 81 ? -8.541 -2.131 -2.754 1.00 77.94 81 ILE A CA 1
ATOM 634 C C . ILE A 1 81 ? -9.204 -1.773 -4.078 1.00 77.94 81 ILE A C 1
ATOM 636 O O . ILE A 1 81 ? -8.612 -1.811 -5.156 1.00 77.94 81 ILE A O 1
ATOM 640 N N . PHE A 1 82 ? -10.431 -1.274 -3.968 1.00 80.12 82 PHE A N 1
ATOM 641 C CA . PHE A 1 82 ? -11.254 -0.777 -5.060 1.00 80.12 82 PHE A CA 1
ATOM 642 C C . PHE A 1 82 ? -11.601 0.696 -4.818 1.00 80.12 82 PHE A C 1
ATOM 644 O O . PHE A 1 82 ? -12.610 1.021 -4.178 1.00 80.12 82 PHE A O 1
ATOM 651 N N . GLY A 1 83 ? -10.789 1.629 -5.330 1.00 75.81 83 GLY A N 1
ATOM 652 C CA . GLY A 1 83 ? -11.002 3.037 -4.991 1.00 75.81 83 GLY A CA 1
ATOM 653 C C . GLY A 1 83 ? -9.888 4.026 -5.308 1.00 75.81 83 GLY A C 1
ATOM 654 O O . GLY A 1 83 ? -9.023 3.752 -6.135 1.00 75.81 83 GLY A O 1
ATOM 655 N N . GLN A 1 84 ? -9.949 5.197 -4.657 1.00 70.31 84 GLN A N 1
ATOM 656 C CA . GLN A 1 84 ? -8.763 6.041 -4.478 1.00 70.31 84 GLN A CA 1
ATOM 657 C C . GLN A 1 84 ? -8.214 5.899 -3.061 1.00 70.31 84 GLN A C 1
ATOM 659 O O . GLN A 1 84 ? -8.980 5.890 -2.092 1.00 70.31 84 GLN A O 1
ATOM 664 N N . LEU A 1 85 ? -6.893 5.816 -2.950 1.00 67.25 85 LEU A N 1
ATOM 665 C CA . LEU A 1 85 ? -6.195 5.595 -1.690 1.00 67.25 85 LEU A CA 1
ATOM 666 C C .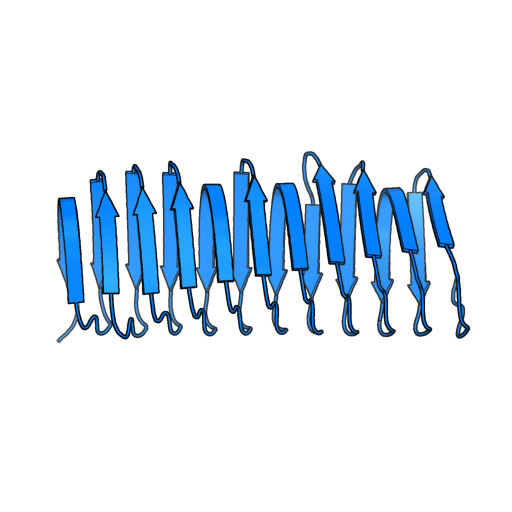 LEU A 1 85 ? -4.933 6.455 -1.594 1.00 67.25 85 LEU A C 1
ATOM 668 O O . LEU A 1 85 ? -4.268 6.712 -2.597 1.00 67.25 85 LEU A O 1
ATOM 672 N N . THR A 1 86 ? -4.612 6.869 -0.372 1.00 70.56 86 THR A N 1
ATOM 673 C CA . THR A 1 86 ? -3.267 7.221 0.071 1.00 70.56 86 THR A CA 1
ATOM 674 C C . THR A 1 86 ? -2.870 6.244 1.171 1.00 70.56 86 THR A C 1
ATOM 676 O O . THR A 1 86 ? -3.596 6.071 2.148 1.00 70.56 86 THR A O 1
ATOM 679 N N . TYR A 1 87 ? -1.725 5.597 1.028 1.00 69.69 87 TYR A N 1
ATOM 680 C CA . TYR A 1 87 ? -1.306 4.544 1.950 1.00 69.69 87 TYR A CA 1
ATOM 681 C C . TYR A 1 87 ? 0.159 4.696 2.291 1.00 69.69 87 TYR A C 1
ATOM 683 O O . TYR A 1 87 ? 0.959 5.070 1.428 1.00 69.69 87 TYR A O 1
ATOM 691 N N . SER A 1 88 ? 0.484 4.390 3.538 1.00 70.50 88 SER A N 1
ATOM 692 C CA . SER A 1 88 ? 1.851 4.311 4.011 1.00 70.50 88 SER A CA 1
ATOM 693 C C . SER A 1 88 ? 2.056 3.022 4.794 1.00 70.50 88 SER A C 1
ATOM 695 O O . SER A 1 88 ? 1.290 2.757 5.714 1.00 70.50 88 SER A O 1
ATOM 697 N N . ASP A 1 89 ? 3.081 2.247 4.464 1.00 69.25 89 ASP A N 1
ATOM 698 C CA . ASP A 1 89 ? 3.451 1.064 5.243 1.00 69.25 89 ASP A CA 1
ATOM 699 C C . ASP A 1 89 ? 4.926 1.053 5.627 1.00 69.25 89 ASP A C 1
ATOM 701 O O . ASP A 1 89 ? 5.801 1.642 4.984 1.00 69.25 89 ASP A O 1
ATOM 705 N N . SER A 1 90 ? 5.158 0.435 6.774 1.00 71.94 90 SER A N 1
ATOM 706 C CA . SER A 1 90 ? 6.465 0.172 7.365 1.00 71.94 90 SER A CA 1
ATOM 707 C C . SER A 1 90 ? 6.588 -1.268 7.877 1.00 71.94 90 SER A C 1
ATOM 709 O O . SER A 1 90 ? 7.600 -1.621 8.484 1.00 71.94 90 SER A O 1
ATOM 711 N N . GLY A 1 91 ? 5.555 -2.085 7.659 1.00 73.50 91 GLY A N 1
ATOM 712 C CA . GLY A 1 91 ? 5.422 -3.468 8.077 1.00 73.50 91 GLY A CA 1
ATOM 713 C C . GLY A 1 91 ? 5.754 -4.473 6.973 1.00 73.50 91 GLY A C 1
ATOM 714 O O . GLY A 1 91 ? 6.635 -4.268 6.136 1.00 73.50 91 GLY A O 1
ATOM 715 N N . HIS A 1 92 ? 5.094 -5.628 7.016 1.00 76.38 92 HIS A N 1
ATOM 716 C CA . HIS A 1 92 ? 5.218 -6.643 5.972 1.00 76.38 92 HIS A CA 1
ATOM 717 C C . HIS A 1 92 ? 3.848 -6.980 5.403 1.00 76.38 92 HIS A C 1
ATOM 719 O O . HIS A 1 92 ? 2.989 -7.517 6.109 1.00 76.38 92 HIS A O 1
ATOM 725 N N . ILE A 1 93 ? 3.706 -6.840 4.087 1.00 78.75 93 ILE A N 1
ATOM 726 C CA . ILE A 1 93 ? 2.514 -7.264 3.360 1.00 78.75 93 ILE A CA 1
ATOM 727 C C . ILE A 1 93 ? 2.871 -8.378 2.386 1.00 78.75 93 ILE A C 1
ATOM 729 O O . ILE A 1 93 ? 3.849 -8.318 1.640 1.00 78.75 93 ILE A O 1
ATOM 733 N N . GLN A 1 94 ? 2.101 -9.461 2.408 1.00 83.44 94 GLN A N 1
ATOM 734 C CA . GLN A 1 94 ? 2.338 -10.546 1.463 1.00 83.44 94 GLN A CA 1
ATOM 735 C C . GLN A 1 94 ? 1.755 -10.227 0.078 1.00 83.44 94 GLN A C 1
ATOM 737 O O . GLN A 1 94 ? 2.458 -10.393 -0.918 1.00 83.44 94 GLN A O 1
ATOM 742 N N . THR A 1 95 ? 0.511 -9.772 -0.004 1.00 84.62 95 THR A N 1
ATOM 743 C CA . THR A 1 95 ? -0.142 -9.489 -1.287 1.00 84.62 95 THR A CA 1
ATOM 744 C C . THR A 1 95 ? -0.946 -8.202 -1.211 1.00 84.62 95 THR A C 1
ATOM 746 O O . THR A 1 95 ? -1.678 -7.992 -0.243 1.00 84.62 95 THR A O 1
ATOM 749 N N . VAL A 1 96 ? -0.813 -7.369 -2.238 1.00 81.88 96 VAL A N 1
ATOM 750 C CA . VAL A 1 96 ? -1.582 -6.136 -2.402 1.00 81.88 96 VAL A CA 1
ATOM 751 C C . VAL A 1 96 ? -2.194 -6.115 -3.801 1.00 81.88 96 VAL A C 1
ATOM 753 O O . VAL A 1 96 ? -1.451 -6.025 -4.776 1.00 81.88 96 VAL A O 1
ATOM 756 N N . ASP A 1 97 ? -3.525 -6.121 -3.883 1.00 83.75 97 ASP A N 1
ATOM 757 C CA . ASP A 1 97 ? -4.277 -6.046 -5.138 1.00 83.75 97 ASP A CA 1
ATOM 758 C C . ASP A 1 97 ? -5.045 -4.722 -5.234 1.00 83.75 97 ASP A C 1
ATOM 760 O O . ASP A 1 97 ? -5.779 -4.306 -4.329 1.00 83.75 97 ASP A O 1
ATOM 764 N N . ILE A 1 98 ? -4.883 -4.027 -6.361 1.00 74.25 98 ILE A N 1
ATOM 765 C CA . ILE A 1 98 ? -5.280 -2.623 -6.476 1.00 74.25 98 ILE A CA 1
ATOM 766 C C . ILE A 1 98 ? -6.061 -2.337 -7.753 1.00 74.25 98 ILE A C 1
ATOM 768 O O . ILE A 1 98 ? -5.582 -2.547 -8.868 1.00 74.25 98 ILE A O 1
ATOM 772 N N . PHE A 1 99 ? -7.209 -1.672 -7.606 1.00 76.00 99 PHE A N 1
ATOM 773 C CA . PHE A 1 99 ? -8.031 -1.208 -8.717 1.00 76.00 99 PHE A CA 1
ATOM 774 C C . PHE A 1 99 ? -8.320 0.303 -8.640 1.00 76.00 99 PHE A C 1
ATOM 776 O O . PHE A 1 99 ? -8.986 0.776 -7.716 1.00 76.00 99 PHE A O 1
ATOM 783 N N . ARG A 1 100 ? -7.946 1.028 -9.714 1.00 75.25 100 ARG A N 1
ATOM 784 C CA . ARG A 1 100 ? -8.233 2.445 -10.076 1.00 75.25 100 ARG A CA 1
ATOM 785 C C . ARG A 1 100 ? -7.118 3.481 -9.883 1.00 75.25 100 ARG A C 1
ATOM 787 O O . ARG A 1 100 ? -6.471 3.789 -10.881 1.00 75.25 100 ARG A O 1
ATOM 794 N N . GLN A 1 101 ? -7.001 4.143 -8.729 1.00 68.31 101 GLN A N 1
ATOM 795 C CA . GLN A 1 101 ? -6.122 5.316 -8.551 1.00 68.31 101 GLN A CA 1
ATOM 796 C C . GLN A 1 101 ? -5.458 5.336 -7.172 1.00 68.31 101 GLN A C 1
ATOM 798 O O . GLN A 1 101 ? -6.150 5.165 -6.180 1.00 68.31 101 GLN A O 1
ATOM 803 N N . TRP A 1 102 ? -4.152 5.602 -7.069 1.00 68.81 102 TRP A N 1
ATOM 804 C CA . TRP A 1 102 ? -3.481 5.635 -5.755 1.00 68.81 102 TRP A CA 1
ATOM 805 C C . TRP A 1 102 ? -2.238 6.548 -5.746 1.00 68.81 102 TRP A C 1
ATOM 807 O O . TRP A 1 102 ? -1.644 6.824 -6.789 1.00 68.81 102 TRP A O 1
ATOM 817 N N . THR A 1 103 ? -1.870 7.024 -4.555 1.00 68.81 103 THR A N 1
ATOM 818 C CA . THR A 1 103 ? -0.511 7.415 -4.126 1.00 68.81 103 THR A CA 1
ATOM 819 C C . THR A 1 103 ? 0.006 6.549 -2.957 1.00 68.81 103 THR A C 1
ATOM 821 O O . THR A 1 103 ? -0.528 6.634 -1.847 1.00 68.81 103 THR A O 1
ATOM 824 N N . TYR A 1 104 ? 1.029 5.726 -3.171 1.00 70.00 104 TYR A N 1
ATOM 825 C CA . TYR A 1 104 ? 1.555 4.799 -2.157 1.00 70.00 104 TYR A CA 1
ATOM 826 C C . TYR A 1 104 ? 2.964 5.167 -1.705 1.00 70.00 104 TYR A C 1
ATOM 828 O O . TYR A 1 104 ? 3.775 5.628 -2.513 1.00 70.00 104 TYR A O 1
ATOM 836 N N . SER A 1 105 ? 3.258 4.935 -0.429 1.00 70.44 105 SER A N 1
ATOM 837 C CA . SER A 1 105 ? 4.612 5.009 0.108 1.00 70.44 105 SER A CA 1
ATOM 838 C C . SER A 1 105 ? 4.911 3.798 0.983 1.00 70.44 105 SER A C 1
ATOM 840 O O . SER A 1 105 ? 4.157 3.535 1.912 1.00 70.44 105 SER A O 1
ATOM 842 N N . ASP A 1 106 ? 6.004 3.091 0.723 1.00 69.12 106 ASP A N 1
ATOM 843 C CA . ASP A 1 106 ? 6.431 1.958 1.549 1.00 69.12 106 ASP A CA 1
ATOM 844 C C . ASP A 1 106 ? 7.891 2.044 1.968 1.00 69.12 106 ASP A C 1
ATOM 846 O O . ASP A 1 106 ? 8.744 2.690 1.353 1.00 69.12 106 ASP A O 1
ATOM 850 N N . SER A 1 107 ? 8.131 1.446 3.121 1.00 72.19 107 SER A N 1
ATOM 851 C CA . SER A 1 107 ? 9.436 1.289 3.749 1.00 72.19 107 SER A CA 1
ATOM 852 C C . SER A 1 107 ? 9.625 -0.120 4.326 1.00 72.19 107 SER A C 1
ATOM 854 O O . SER A 1 107 ? 10.606 -0.380 5.023 1.00 72.19 107 SER A O 1
ATOM 856 N N . GLY A 1 108 ? 8.675 -1.015 4.055 1.00 72.19 108 GLY A N 1
ATOM 857 C CA . GLY A 1 108 ? 8.548 -2.365 4.565 1.00 72.19 108 GLY A CA 1
ATOM 858 C C . GLY A 1 108 ? 8.939 -3.445 3.556 1.00 72.19 108 GLY A C 1
ATOM 859 O O . GLY A 1 108 ? 9.833 -3.276 2.721 1.00 72.19 108 GLY A O 1
ATOM 860 N N . HIS A 1 109 ? 8.318 -4.618 3.681 1.00 75.00 109 HIS A N 1
ATOM 861 C CA . HIS A 1 109 ? 8.548 -5.733 2.764 1.00 75.00 109 HIS A CA 1
ATOM 862 C C . HIS A 1 109 ? 7.245 -6.191 2.114 1.00 75.00 109 HIS A C 1
ATOM 864 O O . HIS A 1 109 ? 6.357 -6.725 2.778 1.00 75.00 109 HIS A O 1
ATOM 870 N N . ASN A 1 110 ? 7.189 -6.046 0.793 1.00 78.62 110 ASN A N 1
ATOM 871 C CA . ASN A 1 110 ? 6.106 -6.528 -0.044 1.00 78.62 110 ASN A CA 1
ATOM 872 C C . ASN A 1 110 ? 6.534 -7.765 -0.834 1.00 78.62 110 ASN A C 1
ATOM 874 O O . ASN A 1 110 ? 7.608 -7.805 -1.445 1.00 78.62 110 ASN A O 1
ATOM 878 N N . ARG A 1 111 ? 5.704 -8.811 -0.852 1.00 82.19 111 ARG A N 1
ATOM 879 C CA . ARG A 1 111 ? 6.005 -9.985 -1.684 1.00 82.19 111 ARG A CA 1
ATOM 880 C C . ARG A 1 111 ? 5.448 -9.835 -3.097 1.00 82.19 111 ARG A C 1
ATOM 882 O O . ARG A 1 111 ? 6.208 -9.993 -4.052 1.00 82.19 111 ARG A O 1
ATOM 889 N N . THR A 1 112 ? 4.165 -9.537 -3.225 1.00 84.12 112 THR A N 1
ATOM 890 C CA . THR A 1 112 ? 3.498 -9.392 -4.521 1.00 84.12 112 THR A CA 1
ATOM 891 C C . THR A 1 112 ? 2.596 -8.174 -4.499 1.00 84.12 112 THR A C 1
ATOM 893 O O . THR A 1 112 ? 1.866 -7.972 -3.528 1.00 84.12 112 THR A O 1
ATOM 896 N N . VAL A 1 113 ? 2.655 -7.382 -5.563 1.00 81.31 113 VAL A N 1
ATOM 897 C CA . VAL A 1 113 ? 1.825 -6.193 -5.727 1.00 81.31 113 VAL A 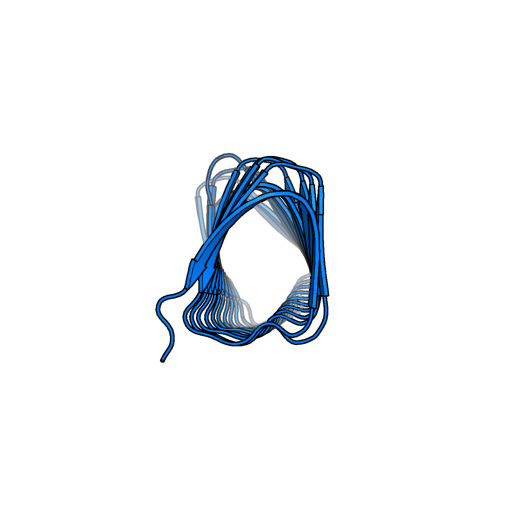CA 1
ATOM 898 C C . VAL A 1 113 ? 1.250 -6.175 -7.143 1.00 81.31 113 VAL A C 1
ATOM 900 O O . VAL A 1 113 ? 2.006 -6.018 -8.102 1.00 81.31 113 VAL A O 1
ATOM 903 N N . ASP A 1 114 ? -0.074 -6.277 -7.260 1.00 82.38 114 ASP A N 1
ATOM 904 C CA . ASP A 1 114 ? -0.793 -6.309 -8.535 1.00 82.38 114 ASP A CA 1
ATOM 905 C C . ASP A 1 114 ? -1.668 -5.054 -8.685 1.00 82.38 114 ASP A C 1
ATOM 907 O O . ASP A 1 114 ? -2.533 -4.763 -7.852 1.00 82.38 114 ASP A O 1
ATOM 911 N N . ILE A 1 115 ? -1.478 -4.281 -9.763 1.00 73.69 115 ILE A N 1
ATOM 912 C CA . ILE A 1 115 ? -2.174 -2.994 -9.945 1.00 73.69 115 ILE A CA 1
ATOM 913 C C . ILE A 1 115 ? -2.830 -2.851 -11.308 1.00 73.69 115 ILE A C 1
ATOM 915 O O . ILE A 1 115 ? -2.213 -2.961 -12.369 1.00 73.69 115 ILE A O 1
ATOM 919 N N . PHE A 1 116 ? -4.087 -2.415 -11.266 1.00 78.56 116 PHE A N 1
ATOM 920 C CA . PHE A 1 116 ? -4.904 -2.086 -12.423 1.00 78.56 116 PHE A CA 1
ATOM 921 C C . PHE A 1 116 ? -5.392 -0.635 -12.342 1.00 78.56 116 PHE A C 1
ATOM 923 O O . PHE A 1 116 ? -6.447 -0.344 -11.762 1.00 78.56 116 PHE A O 1
ATOM 930 N N . GLY A 1 117 ? -4.676 0.317 -12.953 1.00 77.19 117 GLY A N 1
ATOM 931 C CA . GLY A 1 117 ? -5.063 1.722 -12.809 1.00 77.19 117 GLY A CA 1
ATOM 932 C C . GLY A 1 117 ? -4.025 2.780 -13.166 1.00 77.19 117 GLY A C 1
ATOM 933 O O . GLY A 1 117 ? -3.136 2.565 -13.983 1.00 77.19 117 GLY A O 1
ATOM 934 N N . GLN A 1 118 ? -4.214 3.967 -12.589 1.00 71.06 118 GLN A N 1
ATOM 935 C CA . GLN A 1 118 ? -3.220 5.036 -12.563 1.00 71.06 118 GLN A CA 1
ATOM 936 C C . GLN A 1 118 ? -2.571 5.084 -11.183 1.00 71.06 118 GLN A C 1
ATOM 938 O O . GLN A 1 118 ? -3.285 5.114 -10.182 1.00 71.06 118 GLN A O 1
ATOM 943 N N . TRP A 1 119 ? -1.245 5.150 -11.117 1.00 71.31 119 TRP A N 1
ATOM 944 C CA . TRP A 1 119 ? -0.555 5.112 -9.829 1.00 71.31 119 TRP A CA 1
ATOM 945 C C . TRP A 1 119 ? 0.631 6.073 -9.742 1.00 71.31 119 TRP A C 1
ATOM 947 O O . TRP A 1 119 ? 1.342 6.276 -10.727 1.00 71.31 119 TRP A O 1
ATOM 957 N N . THR A 1 120 ? 0.859 6.611 -8.544 1.00 71.00 120 THR A N 1
ATOM 958 C CA . THR A 1 120 ? 2.138 7.163 -8.091 1.00 71.00 120 THR A CA 1
ATOM 959 C C . THR A 1 120 ? 2.637 6.351 -6.899 1.00 71.00 120 THR A C 1
ATOM 961 O O . THR A 1 120 ? 1.910 6.197 -5.918 1.00 71.00 120 THR A O 1
ATOM 964 N N . TYR A 1 121 ? 3.868 5.862 -6.949 1.00 70.44 121 TYR A N 1
ATOM 965 C CA . TYR A 1 121 ? 4.433 5.030 -5.889 1.00 70.44 121 TYR A CA 1
ATOM 966 C C . TYR A 1 121 ? 5.836 5.483 -5.512 1.00 70.44 121 TYR A C 1
ATOM 968 O O . TYR A 1 121 ? 6.612 5.927 -6.365 1.00 70.44 121 TYR A O 1
ATOM 976 N N . SER A 1 122 ? 6.156 5.358 -4.232 1.00 70.75 122 SER A N 1
ATOM 977 C CA . SER A 1 122 ? 7.505 5.539 -3.717 1.00 70.75 122 SER A CA 1
ATOM 978 C C . SER A 1 122 ? 7.838 4.422 -2.736 1.00 70.75 122 SER A C 1
ATOM 980 O O . SER A 1 122 ? 7.071 4.2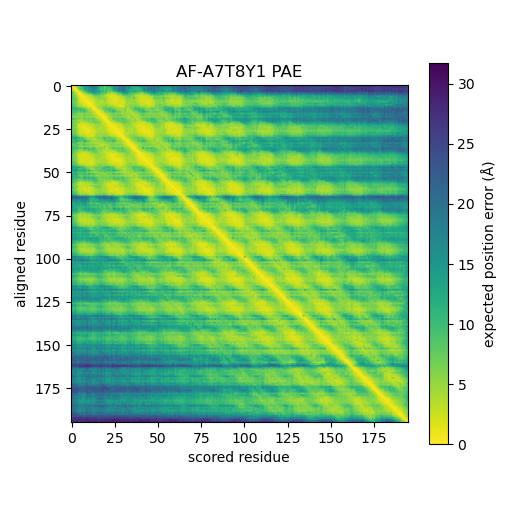05 -1.805 1.00 70.75 122 SER A O 1
ATOM 982 N N . ASP A 1 123 ? 8.963 3.738 -2.917 1.00 69.00 123 ASP A N 1
ATOM 983 C CA . ASP A 1 123 ? 9.428 2.719 -1.970 1.00 69.00 123 ASP A CA 1
ATOM 984 C C . ASP A 1 123 ? 10.879 2.919 -1.575 1.00 69.00 123 ASP A C 1
ATOM 986 O O . ASP A 1 123 ? 11.691 3.508 -2.289 1.00 69.00 123 ASP A O 1
ATOM 990 N N . SER A 1 124 ? 11.154 2.464 -0.364 1.00 70.50 124 SER A N 1
ATOM 991 C CA . SER A 1 124 ? 12.467 2.426 0.265 1.00 70.50 124 SER A CA 1
ATOM 992 C C . SER A 1 124 ? 12.770 1.057 0.893 1.00 70.50 124 SER A C 1
ATOM 994 O O . SER A 1 124 ? 13.802 0.899 1.546 1.00 70.50 124 SER A O 1
ATOM 996 N N . GLY A 1 125 ? 11.880 0.083 0.699 1.00 72.12 125 GLY A N 1
ATOM 997 C CA . GLY A 1 125 ? 11.898 -1.271 1.227 1.00 72.12 125 GLY A CA 1
ATOM 998 C C . GLY A 1 125 ? 12.291 -2.333 0.195 1.00 72.12 125 GLY A C 1
ATOM 999 O O . GLY A 1 125 ? 13.164 -2.125 -0.652 1.00 72.12 125 GLY A O 1
ATOM 1000 N N . HIS A 1 126 ? 11.719 -3.532 0.324 1.00 73.50 126 HIS A N 1
ATOM 1001 C CA . HIS A 1 126 ? 11.956 -4.634 -0.613 1.00 73.50 126 HIS A CA 1
ATOM 1002 C C . HIS A 1 126 ? 10.634 -5.127 -1.200 1.00 73.50 126 HIS A C 1
ATOM 1004 O O . HIS A 1 126 ? 9.750 -5.566 -0.465 1.00 73.50 126 HIS A O 1
ATOM 1010 N N . ILE A 1 127 ? 10.573 -5.240 -2.529 1.00 75.94 127 ILE A N 1
ATOM 1011 C CA . ILE A 1 127 ? 9.471 -5.876 -3.253 1.00 75.94 127 ILE A CA 1
ATOM 1012 C C . ILE A 1 127 ? 9.966 -7.104 -4.019 1.00 75.94 127 ILE A C 1
ATOM 1014 O O . ILE A 1 127 ? 11.002 -7.071 -4.683 1.00 75.94 127 ILE A O 1
ATOM 1018 N N . GLN A 1 128 ? 9.283 -8.244 -3.905 1.00 81.19 128 GLN A N 1
ATOM 1019 C CA . GLN A 1 128 ? 9.670 -9.417 -4.696 1.00 81.19 128 GLN A CA 1
ATOM 1020 C C . GLN A 1 128 ? 9.125 -9.354 -6.131 1.00 81.19 128 GLN A C 1
ATOM 1022 O O . GLN A 1 128 ? 9.910 -9.550 -7.058 1.00 81.19 128 GLN A O 1
ATOM 1027 N N . ALA A 1 129 ? 7.832 -9.111 -6.318 1.00 81.12 129 ALA A N 1
ATOM 1028 C CA . ALA A 1 129 ? 7.202 -9.068 -7.633 1.00 81.12 129 ALA A CA 1
ATOM 1029 C C . ALA A 1 129 ? 6.172 -7.941 -7.715 1.00 81.12 129 ALA A C 1
ATOM 1031 O O . ALA A 1 129 ? 5.467 -7.674 -6.738 1.00 81.12 129 ALA A O 1
ATOM 1032 N N . VAL A 1 130 ? 6.103 -7.311 -8.884 1.00 78.88 130 VAL A N 1
ATOM 1033 C CA . VAL A 1 130 ? 5.184 -6.216 -9.182 1.00 78.88 130 VAL A CA 1
ATOM 1034 C C . VAL A 1 130 ? 4.600 -6.417 -10.580 1.00 78.88 130 VAL A C 1
ATOM 1036 O O . VAL A 1 130 ? 5.363 -6.372 -11.545 1.00 78.88 130 VAL A O 1
ATOM 1039 N N . ASP A 1 131 ? 3.275 -6.556 -10.682 1.00 81.00 131 ASP A N 1
ATOM 1040 C CA . ASP A 1 131 ? 2.552 -6.721 -11.951 1.00 81.00 131 ASP A CA 1
ATOM 1041 C C . ASP A 1 131 ? 1.598 -5.545 -12.190 1.00 81.00 131 ASP A C 1
ATOM 1043 O O . ASP A 1 131 ? 0.721 -5.242 -11.374 1.00 81.00 131 ASP A O 1
ATOM 1047 N N . ILE A 1 132 ? 1.767 -4.827 -13.307 1.00 71.75 132 ILE A N 1
ATOM 1048 C CA . ILE A 1 132 ? 1.107 -3.523 -13.490 1.00 71.75 132 ILE A CA 1
ATOM 1049 C C . ILE A 1 132 ? 0.472 -3.335 -14.854 1.00 71.75 132 ILE A C 1
ATOM 1051 O O . ILE A 1 132 ? 1.074 -3.549 -15.907 1.00 71.75 132 ILE A O 1
ATOM 1055 N N . PHE A 1 133 ? -0.740 -2.779 -14.826 1.00 76.50 133 PHE A N 1
ATOM 1056 C CA . PHE A 1 133 ? -1.540 -2.479 -16.000 1.00 76.50 133 PHE A CA 1
ATOM 1057 C C . PHE A 1 133 ? -1.973 -1.001 -16.046 1.00 76.50 133 PHE A C 1
ATOM 1059 O O . PHE A 1 133 ? -2.661 -0.503 -15.151 1.00 76.50 133 PHE A O 1
ATOM 1066 N N . ARG A 1 134 ? -1.703 -0.357 -17.196 1.00 78.75 134 ARG A N 1
ATOM 1067 C CA . ARG A 1 134 ? -2.122 0.980 -17.686 1.00 78.75 134 ARG A CA 1
ATOM 1068 C C . ARG A 1 134 ? -1.122 2.129 -17.529 1.00 78.75 134 ARG A C 1
ATOM 1070 O O . ARG A 1 134 ? -0.467 2.447 -18.519 1.00 78.75 134 ARG A O 1
ATOM 1077 N N . GLN A 1 135 ? -1.105 2.858 -16.411 1.00 72.12 135 GLN A N 1
ATOM 1078 C CA . GLN A 1 135 ? -0.301 4.086 -16.281 1.00 72.12 135 GLN A CA 1
ATOM 1079 C C . GLN A 1 135 ? 0.309 4.217 -14.893 1.00 72.12 135 GLN A C 1
ATOM 1081 O O . GLN A 1 135 ? -0.398 4.088 -13.898 1.00 72.12 135 GLN A O 1
ATOM 1086 N N . TRP A 1 136 ? 1.595 4.547 -14.812 1.00 71.69 136 TRP A N 1
ATOM 1087 C CA . TRP A 1 136 ? 2.266 4.622 -13.514 1.00 71.69 136 TRP A CA 1
ATOM 1088 C C . TRP A 1 136 ? 3.451 5.606 -13.510 1.00 71.69 136 TRP A C 1
ATOM 1090 O O . TRP A 1 136 ? 4.065 5.897 -14.539 1.00 71.69 136 TRP A O 1
ATOM 1100 N N . THR A 1 137 ? 3.711 6.178 -12.338 1.00 69.88 137 THR A N 1
ATOM 1101 C CA . THR A 1 137 ? 4.925 6.919 -11.986 1.00 69.88 137 THR A CA 1
ATOM 1102 C C . THR A 1 137 ? 5.523 6.288 -10.736 1.00 69.88 137 THR A C 1
ATOM 1104 O O . THR A 1 137 ? 4.827 6.156 -9.728 1.00 69.88 137 THR A O 1
ATOM 1107 N N . TYR A 1 138 ? 6.795 5.915 -10.788 1.00 70.38 138 TYR A N 1
ATOM 1108 C CA . TYR A 1 138 ? 7.476 5.247 -9.683 1.00 70.38 138 TYR A CA 1
ATOM 1109 C C . TYR A 1 138 ? 8.800 5.901 -9.347 1.00 70.38 138 TYR A C 1
ATOM 1111 O O . TYR A 1 138 ? 9.535 6.321 -10.245 1.00 70.38 138 TYR A O 1
ATOM 1119 N N . SER A 1 139 ? 9.099 5.928 -8.055 1.00 68.75 139 SER A N 1
ATOM 1120 C CA . SER A 1 139 ? 10.411 6.264 -7.528 1.00 68.75 139 SER A CA 1
ATOM 1121 C C . SER A 1 139 ? 10.850 5.188 -6.537 1.00 68.75 139 SER A C 1
ATOM 1123 O O . SER A 1 139 ? 10.167 5.005 -5.534 1.00 68.75 139 SER A O 1
ATOM 1125 N N . ASP A 1 140 ? 11.988 4.535 -6.772 1.00 67.69 140 ASP A N 1
ATOM 1126 C CA . ASP A 1 140 ? 12.603 3.642 -5.780 1.00 67.69 140 ASP A CA 1
ATOM 1127 C C . ASP A 1 140 ? 13.865 4.216 -5.158 1.00 67.69 140 ASP A C 1
ATOM 1129 O O . ASP A 1 140 ? 14.686 4.867 -5.821 1.00 67.69 140 ASP A O 1
ATOM 1133 N N . THR A 1 141 ? 14.084 3.820 -3.912 1.00 65.25 141 THR A N 1
ATOM 1134 C CA . THR A 1 141 ? 15.411 3.781 -3.295 1.00 65.25 141 THR A CA 1
ATOM 1135 C C . THR A 1 141 ? 15.746 2.397 -2.708 1.00 65.25 141 THR A C 1
ATOM 1137 O O . THR A 1 141 ? 16.740 2.271 -1.994 1.00 65.25 141 THR A O 1
ATOM 1140 N N . GLY A 1 142 ? 14.900 1.387 -2.935 1.00 68.06 142 GLY A N 1
ATOM 1141 C CA . GLY A 1 142 ? 14.928 0.051 -2.341 1.00 68.06 142 GLY A CA 1
ATOM 1142 C C . GLY A 1 142 ? 15.364 -1.076 -3.289 1.00 68.06 142 GLY A C 1
ATOM 1143 O O . GLY A 1 142 ? 16.263 -0.923 -4.124 1.00 68.06 142 GLY A O 1
ATOM 1144 N N . HIS A 1 143 ? 14.785 -2.264 -3.094 1.00 69.44 143 HIS A N 1
ATOM 1145 C CA . HIS A 1 143 ? 15.132 -3.484 -3.827 1.00 69.44 143 HIS A CA 1
ATOM 1146 C C . HIS A 1 143 ? 13.915 -4.151 -4.468 1.00 69.44 143 HIS A C 1
ATOM 1148 O O . HIS A 1 143 ? 13.069 -4.694 -3.757 1.00 69.44 143 HIS A O 1
ATOM 1154 N N . ILE A 1 144 ? 13.910 -4.266 -5.800 1.00 70.88 144 ILE A N 1
ATOM 1155 C CA . ILE A 1 144 ? 12.916 -5.065 -6.533 1.00 70.88 144 ILE A CA 1
ATOM 1156 C C . ILE A 1 144 ? 13.580 -6.236 -7.254 1.00 70.88 144 ILE A C 1
ATOM 1158 O O . ILE A 1 144 ? 14.661 -6.106 -7.831 1.00 70.88 144 ILE A O 1
ATOM 1162 N N . ARG A 1 145 ? 12.950 -7.416 -7.253 1.00 74.56 145 ARG A N 1
ATOM 1163 C CA . ARG A 1 145 ? 13.481 -8.570 -8.009 1.00 74.56 145 ARG A CA 1
ATOM 1164 C C . ARG A 1 145 ? 12.926 -8.655 -9.426 1.00 74.56 145 ARG A C 1
ATOM 1166 O O . ARG A 1 145 ? 13.715 -8.821 -10.360 1.00 74.56 145 ARG A O 1
ATOM 1173 N N . THR A 1 146 ? 11.609 -8.544 -9.565 1.00 77.75 146 THR A N 1
ATOM 1174 C CA . THR A 1 146 ? 10.900 -8.716 -10.837 1.00 77.75 146 THR A CA 1
ATOM 1175 C C . THR A 1 146 ? 9.806 -7.671 -10.980 1.00 77.75 146 THR A C 1
ATOM 1177 O O . THR A 1 146 ? 9.091 -7.400 -10.014 1.00 77.75 146 THR A O 1
ATOM 1180 N N . VAL A 1 147 ? 9.692 -7.101 -12.179 1.00 76.25 147 VAL A N 1
ATOM 1181 C CA . VAL A 1 147 ? 8.652 -6.132 -12.524 1.00 76.25 147 VAL A CA 1
ATOM 1182 C C . VAL A 1 147 ? 8.111 -6.435 -13.920 1.00 76.25 147 VAL A C 1
ATOM 1184 O O . VAL A 1 147 ? 8.871 -6.364 -14.887 1.00 76.25 147 VAL A O 1
ATOM 1187 N N . ASP A 1 148 ? 6.805 -6.677 -14.023 1.00 79.06 148 ASP A N 1
ATOM 1188 C CA . ASP A 1 148 ? 6.100 -6.877 -15.290 1.00 79.06 148 ASP A CA 1
ATOM 1189 C C . ASP A 1 148 ? 5.118 -5.719 -15.530 1.00 79.06 148 ASP A C 1
ATOM 1191 O O . ASP A 1 148 ? 4.241 -5.418 -14.715 1.00 79.06 148 ASP A O 1
ATOM 1195 N N . ILE A 1 149 ? 5.262 -5.023 -16.663 1.00 72.38 149 ILE A N 1
ATOM 1196 C CA . ILE A 1 149 ? 4.527 -3.780 -16.944 1.00 72.38 149 ILE A CA 1
ATOM 1197 C C . ILE A 1 149 ? 3.839 -3.817 -18.305 1.00 72.38 149 ILE A C 1
ATOM 1199 O O . ILE A 1 149 ? 4.453 -4.046 -19.348 1.00 72.38 149 ILE A O 1
ATOM 1203 N N . PHE A 1 150 ? 2.570 -3.415 -18.312 1.00 78.31 150 PHE A N 1
ATOM 1204 C CA . PHE A 1 150 ? 1.752 -3.246 -19.509 1.00 78.31 150 PHE A CA 1
ATOM 1205 C C . PHE A 1 150 ? 1.168 -1.827 -19.567 1.00 78.31 150 PHE A C 1
ATOM 1207 O O . PHE A 1 150 ? 0.171 -1.531 -18.903 1.00 78.31 150 PHE A O 1
ATOM 1214 N N . GLY A 1 151 ? 1.730 -0.936 -20.394 1.00 80.50 151 GLY A N 1
ATOM 1215 C CA . GLY A 1 151 ? 1.175 0.406 -20.613 1.00 80.50 151 GLY A CA 1
ATOM 1216 C C . GLY A 1 151 ? 2.187 1.549 -20.741 1.00 80.50 151 GLY A C 1
ATOM 1217 O O . GLY A 1 151 ? 3.159 1.462 -21.481 1.00 80.50 151 GLY A O 1
ATOM 1218 N N . GLN A 1 152 ? 1.884 2.683 -20.114 1.00 74.25 152 GLN A N 1
ATOM 1219 C CA . GLN A 1 152 ? 2.590 3.962 -20.256 1.00 74.25 152 GLN A CA 1
ATOM 1220 C C . GLN A 1 152 ? 3.287 4.342 -18.962 1.00 74.25 152 GLN A C 1
ATOM 1222 O O . GLN A 1 152 ? 2.639 4.335 -17.909 1.00 74.25 152 GLN A O 1
ATOM 1227 N N . TRP A 1 153 ? 4.572 4.696 -19.036 1.00 71.25 153 TRP A N 1
ATOM 1228 C CA . TRP A 1 153 ? 5.360 4.642 -17.822 1.00 71.25 153 TRP A CA 1
ATOM 1229 C C . TRP A 1 153 ? 6.508 5.633 -17.648 1.00 71.25 153 TRP A C 1
ATOM 1231 O O . TRP A 1 153 ? 7.173 6.032 -18.603 1.00 71.25 153 TRP A O 1
ATOM 1241 N N . THR A 1 154 ? 6.714 6.029 -16.387 1.00 72.44 154 THR A N 1
ATOM 1242 C CA . THR A 1 154 ? 7.841 6.836 -15.904 1.00 72.44 154 THR A CA 1
ATOM 1243 C C . THR A 1 154 ? 8.400 6.210 -14.629 1.00 72.44 154 THR A C 1
ATOM 1245 O O . THR A 1 154 ? 7.686 6.085 -13.636 1.00 72.44 154 THR A O 1
ATOM 1248 N N . TYR A 1 155 ? 9.675 5.847 -14.658 1.00 71.44 155 TYR A N 1
ATOM 1249 C CA . TYR A 1 155 ? 10.385 5.209 -13.559 1.00 71.44 155 TYR A CA 1
ATOM 1250 C C . TYR A 1 155 ? 11.665 5.974 -13.244 1.00 71.44 155 TYR A C 1
ATOM 1252 O O . TYR A 1 155 ? 12.408 6.354 -14.153 1.00 71.44 155 TYR A O 1
ATOM 1260 N N . SER A 1 156 ? 11.913 6.191 -11.960 1.00 70.19 156 SER A N 1
ATOM 1261 C CA . SER A 1 156 ? 13.160 6.738 -11.444 1.00 70.19 156 SER A CA 1
ATOM 1262 C C . SER A 1 156 ? 13.680 5.824 -10.345 1.00 70.19 156 SER A C 1
ATOM 1264 O O . SER A 1 156 ? 12.931 5.490 -9.432 1.00 70.19 156 SER A O 1
ATOM 1266 N N . ASP A 1 157 ? 14.954 5.459 -10.399 1.00 67.31 157 ASP A N 1
ATOM 1267 C CA . ASP A 1 157 ? 15.547 4.552 -9.416 1.00 67.31 157 ASP A CA 1
ATOM 1268 C C . ASP A 1 157 ? 16.935 4.989 -8.972 1.00 67.31 157 ASP A C 1
ATOM 1270 O O . ASP A 1 157 ? 17.724 5.589 -9.709 1.00 67.31 157 ASP A O 1
ATOM 1274 N N . SER A 1 158 ? 17.190 4.716 -7.702 1.00 65.56 158 SER A N 1
ATOM 1275 C CA . SER A 1 158 ? 18.460 4.924 -7.017 1.00 65.56 158 SER A CA 1
ATOM 1276 C C . SER A 1 158 ? 18.878 3.720 -6.157 1.00 65.56 158 SER A C 1
ATOM 1278 O O . SER A 1 158 ? 19.865 3.802 -5.428 1.00 65.56 158 SER A O 1
ATOM 1280 N N . GLY A 1 159 ? 18.137 2.610 -6.244 1.00 62.09 159 GLY A N 1
ATOM 1281 C CA . GLY A 1 159 ? 18.333 1.328 -5.574 1.00 62.09 159 GLY A CA 1
ATOM 1282 C C . GLY A 1 159 ? 18.857 0.222 -6.507 1.00 62.09 159 GLY A C 1
ATOM 1283 O O . GLY A 1 159 ? 19.678 0.463 -7.395 1.00 62.09 159 GLY A O 1
ATOM 1284 N N . HIS A 1 160 ? 18.460 -1.035 -6.273 1.00 61.25 160 HIS A N 1
ATOM 1285 C CA . HIS A 1 160 ? 18.919 -2.170 -7.093 1.00 61.25 160 HIS A CA 1
ATOM 1286 C C . HIS A 1 160 ? 17.770 -3.068 -7.568 1.00 61.25 160 HIS A C 1
ATOM 1288 O O . HIS A 1 160 ? 17.069 -3.660 -6.741 1.00 61.25 160 HIS A O 1
ATOM 1294 N N . ILE A 1 161 ? 17.696 -3.303 -8.886 1.00 60.94 161 ILE A N 1
ATOM 1295 C CA . ILE A 1 161 ? 16.753 -4.235 -9.523 1.00 60.94 161 ILE A CA 1
ATOM 1296 C C . ILE A 1 161 ? 17.473 -5.517 -9.943 1.00 60.94 161 ILE A C 1
ATOM 1298 O O . ILE A 1 161 ? 18.359 -5.513 -10.807 1.00 60.94 161 ILE A O 1
ATOM 1302 N N . GLN A 1 162 ? 17.105 -6.653 -9.346 1.00 54.62 162 GLN A N 1
ATOM 1303 C CA . GLN A 1 162 ? 17.996 -7.811 -9.373 1.00 54.62 162 GLN A CA 1
ATOM 1304 C C . GLN A 1 162 ? 17.796 -8.835 -10.488 1.00 54.62 162 GLN A C 1
ATOM 1306 O O . GLN A 1 162 ? 18.687 -9.685 -10.625 1.00 54.62 162 GLN A O 1
ATOM 1311 N N . THR A 1 163 ? 16.726 -8.858 -11.294 1.00 56.88 163 THR A N 1
ATOM 1312 C CA . THR A 1 163 ? 16.672 -9.930 -12.312 1.00 56.88 163 THR A CA 1
ATOM 1313 C C . THR A 1 163 ? 15.936 -9.645 -13.611 1.00 56.88 163 THR A C 1
ATOM 1315 O O . THR A 1 163 ? 16.544 -9.937 -14.634 1.00 56.88 163 THR A O 1
ATOM 1318 N N . THR A 1 164 ? 14.730 -9.076 -13.631 1.00 64.25 164 THR A N 1
ATOM 1319 C CA . THR A 1 164 ? 14.007 -8.917 -14.909 1.00 64.25 164 THR A CA 1
ATOM 1320 C C . THR A 1 164 ? 12.999 -7.778 -14.846 1.00 64.25 164 THR A C 1
ATOM 1322 O O . THR A 1 164 ? 12.254 -7.674 -13.872 1.00 64.25 164 THR A O 1
ATOM 1325 N N . VAL A 1 165 ? 12.985 -6.947 -15.886 1.00 68.62 165 VAL A N 1
ATOM 1326 C CA . VAL A 1 165 ? 11.949 -5.941 -16.125 1.00 68.62 165 VAL A CA 1
ATOM 1327 C C . VAL A 1 165 ? 11.374 -6.197 -17.514 1.00 68.62 165 VAL A C 1
ATOM 1329 O O . VAL A 1 165 ? 12.079 -5.945 -18.494 1.00 68.62 165 VAL A O 1
ATOM 1332 N N . ASP A 1 166 ? 10.132 -6.674 -17.591 1.00 72.94 166 ASP A N 1
ATOM 1333 C CA . ASP A 1 166 ? 9.440 -6.952 -18.854 1.00 72.94 166 ASP A CA 1
ATOM 1334 C C . ASP A 1 166 ? 8.404 -5.860 -19.132 1.00 72.94 166 ASP A C 1
ATOM 1336 O O . ASP A 1 166 ? 7.490 -5.615 -18.343 1.00 72.94 166 ASP A O 1
ATOM 1340 N N . ILE A 1 167 ? 8.542 -5.166 -20.266 1.00 69.31 167 ILE A N 1
ATOM 1341 C CA . ILE A 1 167 ? 7.722 -3.984 -20.567 1.00 69.31 167 ILE A CA 1
ATOM 1342 C C . ILE A 1 167 ? 7.027 -4.112 -21.908 1.00 69.31 167 ILE A C 1
ATOM 1344 O O . ILE A 1 167 ? 7.667 -4.188 -22.954 1.00 69.31 167 ILE A O 1
ATOM 1348 N N . PHE A 1 168 ? 5.706 -3.972 -21.890 1.00 75.19 168 PHE A N 1
ATOM 1349 C CA . PHE A 1 168 ? 4.860 -3.878 -23.072 1.00 75.19 168 PHE A CA 1
ATOM 1350 C C . PHE A 1 168 ? 4.221 -2.485 -23.147 1.00 75.19 168 PHE A C 1
ATOM 1352 O O . PHE A 1 168 ? 3.164 -2.239 -22.559 1.00 75.19 168 PHE A O 1
ATOM 1359 N N . GLY A 1 169 ? 4.847 -1.552 -23.874 1.00 80.12 169 GLY A N 1
ATOM 1360 C CA . GLY A 1 169 ? 4.303 -0.199 -24.056 1.00 80.12 169 GLY A CA 1
ATOM 1361 C C . GLY A 1 169 ? 5.341 0.918 -24.188 1.00 80.12 169 GLY A C 1
ATOM 1362 O O . GLY A 1 169 ? 6.203 0.851 -25.058 1.00 80.12 169 GLY A O 1
ATOM 1363 N N . GLN A 1 170 ? 5.225 1.996 -23.414 1.00 76.69 170 GLN A N 1
ATOM 1364 C CA . GLN A 1 170 ? 6.188 3.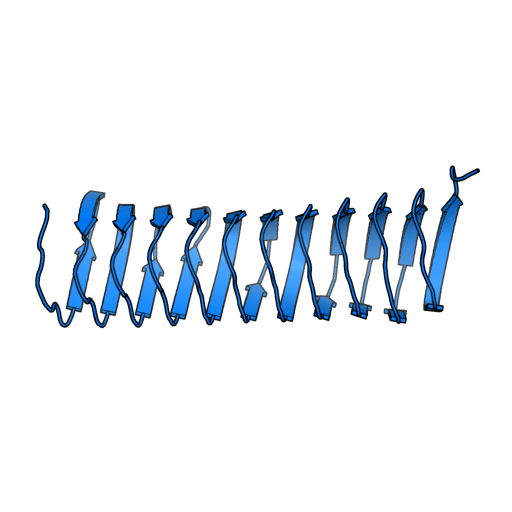107 -23.427 1.00 76.69 170 GLN A CA 1
ATOM 1365 C C . GLN A 1 170 ? 6.788 3.289 -22.033 1.00 76.69 170 GLN A C 1
ATOM 1367 O O . GLN A 1 170 ? 6.047 3.431 -21.063 1.00 76.69 170 GLN A O 1
ATOM 1372 N N . LEU A 1 171 ? 8.118 3.329 -21.954 1.00 75.50 171 LEU A N 1
ATOM 1373 C CA . LEU A 1 171 ? 8.886 3.552 -20.733 1.00 75.50 171 LEU A CA 1
ATOM 1374 C C . LEU A 1 171 ? 9.743 4.813 -20.866 1.00 75.50 171 LEU A C 1
ATOM 1376 O O . LEU A 1 171 ? 10.522 4.947 -21.810 1.00 75.50 171 LEU A O 1
ATOM 1380 N N . THR A 1 172 ? 9.656 5.686 -19.870 1.00 78.50 172 THR A N 1
ATOM 1381 C CA . THR A 1 172 ? 10.688 6.672 -19.537 1.00 78.50 172 THR A CA 1
ATOM 1382 C C . THR A 1 172 ? 11.393 6.206 -18.274 1.00 78.50 172 THR A C 1
ATOM 1384 O O . THR A 1 172 ? 10.735 5.995 -17.261 1.00 78.50 172 THR A O 1
ATOM 1387 N N . TYR A 1 173 ? 12.705 6.028 -18.333 1.00 72.25 173 TYR A N 1
ATOM 1388 C CA . TYR A 1 173 ? 13.500 5.449 -17.259 1.00 72.25 173 TYR A CA 1
ATOM 1389 C C . TYR A 1 173 ? 14.698 6.333 -16.936 1.00 72.25 173 TYR A C 1
ATOM 1391 O O . TYR A 1 173 ? 15.456 6.707 -17.837 1.00 72.25 173 TYR A O 1
ATOM 1399 N N . SER A 1 174 ? 14.879 6.613 -15.651 1.00 73.69 174 SER A N 1
ATOM 1400 C CA . SER A 1 174 ? 16.037 7.317 -15.112 1.00 73.69 174 SER A CA 1
ATOM 1401 C C . SER A 1 174 ? 16.712 6.468 -14.042 1.00 73.69 174 SER A C 1
ATOM 1403 O O . SER A 1 174 ? 16.064 6.135 -13.052 1.00 73.69 174 SER A O 1
ATOM 1405 N N . ASP A 1 175 ? 17.998 6.160 -14.224 1.00 67.00 175 ASP A N 1
ATOM 1406 C CA . ASP A 1 175 ? 18.785 5.400 -13.246 1.00 67.00 175 ASP A CA 1
ATOM 1407 C C . ASP A 1 175 ? 19.855 6.219 -12.535 1.00 67.00 175 ASP A C 1
ATOM 1409 O O . ASP A 1 175 ? 20.479 7.129 -13.099 1.00 67.00 175 ASP A O 1
ATOM 1413 N N . SER A 1 176 ? 20.147 5.757 -11.326 1.00 65.62 176 SER A N 1
ATOM 1414 C CA . SER A 1 176 ? 21.416 5.955 -10.626 1.00 65.62 176 SER A CA 1
ATOM 1415 C C . SER A 1 176 ? 21.901 4.685 -9.895 1.00 65.62 176 SER A C 1
ATOM 1417 O O . SER A 1 176 ? 22.904 4.738 -9.183 1.00 65.62 176 SER A O 1
ATOM 1419 N N . GLY A 1 177 ? 21.202 3.556 -10.070 1.00 63.75 177 GLY A N 1
ATOM 1420 C CA . GLY A 1 177 ? 21.409 2.258 -9.434 1.00 63.75 177 GLY A CA 1
ATOM 1421 C C . GLY A 1 177 ? 21.895 1.150 -10.385 1.00 63.75 177 GLY A C 1
ATOM 1422 O O . GLY A 1 177 ? 22.626 1.392 -11.347 1.00 63.75 177 GLY A O 1
ATOM 1423 N N . HIS A 1 178 ? 21.554 -0.111 -10.085 1.00 61.66 178 HIS A N 1
ATOM 1424 C CA . HIS A 1 178 ? 21.942 -1.262 -10.918 1.00 61.66 178 HIS A CA 1
ATOM 1425 C C . HIS A 1 178 ? 20.746 -2.120 -11.331 1.00 61.66 178 HIS A C 1
ATOM 1427 O O . HIS A 1 178 ? 20.088 -2.711 -10.472 1.00 61.66 178 HIS A O 1
ATOM 1433 N N . ILE A 1 179 ? 20.580 -2.310 -12.644 1.00 64.69 179 ILE A N 1
ATOM 1434 C CA . ILE A 1 179 ? 19.683 -3.314 -13.225 1.00 64.69 179 ILE A CA 1
ATOM 1435 C C . ILE A 1 179 ? 20.481 -4.432 -13.884 1.00 64.69 179 ILE A C 1
ATOM 1437 O O . ILE A 1 179 ? 21.456 -4.196 -14.599 1.00 64.69 179 ILE A O 1
ATOM 1441 N N . ARG A 1 180 ? 20.025 -5.671 -13.700 1.00 68.06 180 ARG A N 1
ATOM 1442 C CA . ARG A 1 180 ? 20.650 -6.834 -14.335 1.00 68.06 180 ARG A CA 1
ATOM 1443 C C . ARG A 1 180 ? 20.152 -7.118 -15.754 1.00 68.06 180 ARG A C 1
ATOM 1445 O O . ARG A 1 180 ? 20.954 -7.485 -16.613 1.00 68.06 180 ARG A O 1
ATOM 1452 N N . THR A 1 181 ? 18.847 -7.045 -16.004 1.00 71.06 181 THR A N 1
ATOM 1453 C CA . THR A 1 181 ? 18.244 -7.382 -17.306 1.00 71.06 181 THR A CA 1
ATOM 1454 C C . THR A 1 181 ? 16.947 -6.604 -17.502 1.00 71.06 181 THR A C 1
ATOM 1456 O O . THR A 1 181 ? 16.157 -6.483 -16.569 1.00 71.06 181 THR A O 1
ATOM 1459 N N . VAL A 1 182 ? 16.750 -6.075 -18.712 1.00 72.75 182 VAL A N 1
ATOM 1460 C CA . VAL A 1 182 ? 15.550 -5.340 -19.127 1.00 72.75 182 VAL A CA 1
ATOM 1461 C C . VAL A 1 182 ? 15.137 -5.849 -20.505 1.00 72.75 182 VAL A C 1
ATOM 1463 O O . VAL A 1 182 ? 15.951 -5.827 -21.433 1.00 72.75 182 VAL A O 1
ATOM 1466 N N . GLU A 1 183 ? 13.885 -6.271 -20.647 1.00 76.81 183 GLU A N 1
ATOM 1467 C CA . GLU A 1 183 ? 13.277 -6.649 -21.920 1.00 76.81 183 GLU A CA 1
ATOM 1468 C C . GLU A 1 183 ? 12.127 -5.689 -22.246 1.00 76.81 183 GLU A C 1
ATOM 1470 O O . GLU A 1 183 ? 11.205 -5.473 -21.463 1.00 76.81 183 GLU A O 1
ATOM 1475 N N . ILE A 1 184 ? 12.190 -5.059 -23.423 1.00 72.19 184 ILE A N 1
ATOM 1476 C CA . ILE A 1 184 ? 11.224 -4.026 -23.814 1.00 72.19 184 ILE A CA 1
ATOM 1477 C C . ILE A 1 184 ? 10.598 -4.379 -25.153 1.00 72.19 184 ILE A C 1
ATOM 1479 O O . ILE A 1 184 ? 11.243 -4.362 -26.202 1.00 72.19 184 ILE A O 1
ATOM 1483 N N . PHE A 1 185 ? 9.294 -4.597 -25.111 1.00 77.12 185 PHE A N 1
ATOM 1484 C CA . PHE A 1 185 ? 8.396 -4.739 -26.244 1.00 77.12 185 PHE A CA 1
ATOM 1485 C C . PHE A 1 185 ? 7.615 -3.434 -26.418 1.00 77.12 185 PHE A C 1
ATOM 1487 O O . PHE A 1 185 ? 6.423 -3.329 -26.121 1.00 77.12 185 PHE A O 1
ATOM 1494 N N . GLY A 1 186 ? 8.318 -2.390 -26.857 1.00 78.00 186 GLY A N 1
ATOM 1495 C CA . GLY A 1 186 ? 7.793 -1.038 -26.765 1.00 78.00 186 GLY A CA 1
ATOM 1496 C C . GLY A 1 186 ? 8.780 0.062 -27.136 1.00 78.00 186 GLY A C 1
ATOM 1497 O O . GLY A 1 186 ? 9.753 -0.165 -27.852 1.00 78.00 186 GLY A O 1
ATOM 1498 N N . GLN A 1 187 ? 8.519 1.271 -26.649 1.00 77.25 187 GLN A N 1
ATOM 1499 C CA . GLN A 1 187 ? 9.433 2.406 -26.767 1.00 77.25 187 GLN A CA 1
ATOM 1500 C C . GLN A 1 187 ? 10.111 2.679 -25.426 1.00 77.25 187 GLN A C 1
ATOM 1502 O O . GLN A 1 187 ? 9.444 2.711 -24.395 1.00 77.25 187 GLN A O 1
ATOM 1507 N N . LEU A 1 188 ? 11.421 2.926 -25.464 1.00 78.38 188 LEU A N 1
ATOM 1508 C CA . LEU A 1 188 ? 12.239 3.289 -24.310 1.00 78.38 188 LEU A CA 1
ATOM 1509 C C . LEU A 1 188 ? 12.824 4.689 -24.497 1.00 78.38 188 LEU A C 1
ATOM 1511 O O . LEU A 1 188 ? 13.458 4.972 -25.513 1.00 78.38 188 LEU A O 1
ATOM 1515 N N . THR A 1 189 ? 12.676 5.521 -23.474 1.00 81.31 189 THR A N 1
ATOM 1516 C CA . THR A 1 189 ? 13.505 6.703 -23.232 1.00 81.31 189 THR A CA 1
ATOM 1517 C C . THR A 1 189 ? 14.321 6.435 -21.975 1.00 81.31 189 THR A C 1
ATOM 1519 O O . THR A 1 189 ? 13.739 6.183 -20.927 1.00 81.31 189 THR A O 1
ATOM 1522 N N . TYR A 1 190 ? 15.648 6.456 -22.080 1.00 75.12 190 TYR A N 1
ATOM 1523 C CA . TYR A 1 190 ? 16.560 6.101 -20.992 1.00 75.12 190 TYR A CA 1
ATOM 1524 C C . TYR A 1 190 ? 17.540 7.239 -20.714 1.00 75.12 190 TYR A C 1
ATOM 1526 O O . TYR A 1 190 ? 18.150 7.769 -21.648 1.00 75.12 190 TYR A O 1
ATOM 1534 N N . SER A 1 191 ? 17.708 7.583 -19.440 1.00 75.81 191 SER A N 1
ATOM 1535 C CA . SER A 1 191 ? 18.763 8.470 -18.952 1.00 75.81 191 SER A CA 1
ATOM 1536 C C . SER A 1 191 ? 19.489 7.843 -17.767 1.00 75.81 191 SER A C 1
ATOM 1538 O O . SER A 1 191 ? 18.861 7.445 -16.793 1.00 75.81 191 SER A O 1
ATOM 1540 N N . ASP A 1 192 ? 20.814 7.800 -17.849 1.00 67.62 192 ASP A N 1
ATOM 1541 C CA . ASP A 1 192 ? 21.695 7.353 -16.771 1.00 67.62 192 ASP A CA 1
ATOM 1542 C C . ASP A 1 192 ? 22.485 8.548 -16.241 1.00 67.62 192 ASP A C 1
ATOM 1544 O O . ASP A 1 192 ? 23.012 9.351 -17.022 1.00 67.62 192 ASP A O 1
ATOM 1548 N N . SER A 1 193 ? 22.538 8.679 -14.921 1.00 65.00 193 SER A N 1
ATOM 1549 C CA . SER A 1 193 ? 23.347 9.687 -14.231 1.00 65.00 193 SER A CA 1
ATOM 1550 C C . SER A 1 193 ? 24.417 9.077 -13.318 1.00 65.00 193 SER A C 1
ATOM 1552 O O . SER A 1 193 ? 25.138 9.824 -12.651 1.00 65.00 193 SER A O 1
ATOM 1554 N N . GLY A 1 194 ? 24.543 7.744 -13.307 1.00 53.97 194 GLY A N 1
ATOM 1555 C CA . GLY A 1 194 ? 25.541 6.997 -12.551 1.00 53.97 194 GLY A CA 1
ATOM 1556 C C . GLY A 1 194 ? 26.957 7.138 -13.121 1.00 53.97 194 GLY A C 1
ATOM 1557 O O . GLY A 1 194 ? 27.170 7.163 -14.334 1.00 53.97 194 GLY A O 1
ATOM 1558 N N . HIS A 1 195 ? 27.935 7.248 -12.220 1.00 41.00 195 HIS A N 1
ATOM 1559 C CA . HIS A 1 195 ? 29.373 7.171 -12.498 1.00 41.00 195 HIS A CA 1
ATOM 1560 C C . HIS A 1 195 ? 29.914 5.775 -12.196 1.00 41.00 195 HIS A C 1
ATOM 1562 O O . HIS A 1 195 ? 29.493 5.204 -11.166 1.00 41.00 195 HIS A O 1
#

=== Feature glossary ===
A reading guide for the features in this record.

Start from the sequence.

  · Sequence gives the chain of amino acids in standard one-letter code (A=alanine, C=cysteine, …, Y=tyrosine), read N→C. It is the only feature that is directly encoded by the gene; all structural features are derived from the folded form of this sequence.

Fold it, and you get atomic coordinates and the backbone conformation that goes with them.

  · Structure coordinates are given as an mmCIF _atom_site loop: one row per atom with element, residue name, chain id, sequence number, and x/y/z position in Å. Only the four main-chain atoms per residue are included here; side chains are omitted to keep the record compact.

  · Backbone dihedral angles. Every residue except chain termini has a φ (preceding-C → N → Cα → C) and a ψ (N → Cα → C → next-N). They are reported in degrees following the IUPAC sign convention. Secondary structure is essentially a statement about which (φ, ψ) basin each residue occupies.

  · Eight-state secondary structure (DSSP): H is the canonical α-helix, G the tighter 3₁₀-helix, I the wider π-helix; E/B are β-structure, T and S are turns and bends, and '-' is everything else. DSSP derives these from the pattern of main-chain N–H···O=C hydrogen bonds, not from the sequence.

  · SS3 is a coarse helix/strand/coil call (letters a/b/c) made by the P-SEA algorithm from inter-Cα distances and dihedrals. It is less detailed than DSSP but needs only Cα positions.

Summarize the fold with a handful of shape descriptors and a per-residue structural alphabet.

  · Radius of gyration (Rg) is the root-mean-square distance of Cα atoms from their centroid — a single number for overall size and compactness. A globular domain of N residues has Rg ≈ 2.2·N^0.38 Å; an extended or disordered chain has a much larger Rg. The Cα contact count is the number of residue pairs whose Cα atoms are within 8 Å and are more than four positions apart in sequence — a standard proxy for tertiary packing density. The bounding box is the smallest axis-aligned box enclosing all Cα atoms.

  · 3Di is Foldseek's structural alphabet. Each residue is assigned one of twenty discrete states based on how its Cα sits relative to its spatial (not sequential) neighbors. Aligning 3Di strings finds structural homologs roughly as well as full 3D superposition, but orders of magnitude faster.

  · Solvent-accessible surface area (SASA) is the area in Å² traced out by the centre of a 1.4 Å probe sphere (a water molecule) rolled over the protein's van der Waals surface (Shrake–Rupley / Lee–Richards construction). Buried residues have near-zero SASA; fully exposed residues can exceed 200 Å². The total SASA scales roughly with the number of surface residues.

Ask how reliable the model is.

  · For AlphaFold models, the B-factor field carries pLDDT — the model's own estimate of local accuracy on a 0–100 scale. Regions with pLDDT<50 should be treated as essentially unmodeled; they often correspond to intrinsically disordered segments.

  · For experimental (PDB) structures, the B-factor (temperature factor) quantifies the positional spread of each atom in the crystal — a combination of thermal vibration and static disorder — in units of Å². High B-factors mark flexible loops or poorly resolved regions; low B-factors mark the rigid, well-ordered core.

  · Predicted Aligned Error (PAE) is an AlphaFold confidence matrix: entry (i, j) is the expected error in the position of residue j, in ångströms, when the prediction is superimposed on the true structure at residue i. Low PAE within a block of residues means that block is internally rigid and well-predicted; high PAE between two blocks means their relative placement is uncertain even if each block individually is confident.

Place it in context: what it resembles, what it is annotated as, and how it looks.

  · Structural nearest neighbors (via Foldseek easy-search vs the PDB). Reported per hit: target PDB id, E-value, and alignment TM-score. A TM-score above ~0.5 is the conventional threshold for 'same fold'.

  · Functional annotations link the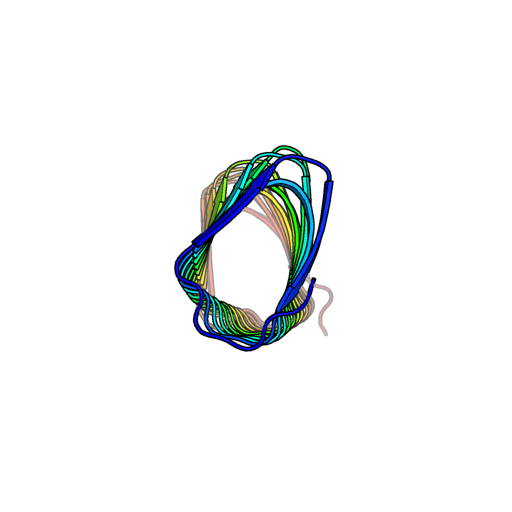 protein to curated databases. InterPro entries identify conserved domains and families by matching the sequence against member-database signatures (Pfam, PROSITE, CDD, …). Gene Ontology (GO) terms describe molecular function, biological process, and cellular component in a controlled vocabulary. CATH places the structure in a hierarchical fold classification (Class/Architecture/Topology/Homologous-superfamily). The organism is the source species.

  · The contact map is a binary N×N matrix image: pixel (i, j) is dark where Cα_i and Cα_j are within 8 Å and |i−j|>4. Because the |i−j|>4 filter removes local helical contacts, off-diagonal stripes parallel to the main diagonal indicate parallel β-sheets; stripes perpendicular to it indicate antiparallel β-sheets. The Ramachandran plot scatters every residue's (φ, ψ) pair against the sterically allowed regions. The PAE heatmap renders the predicted-aligned-error matrix.

  · Six rendered views show the 3D structure from the faces of a cube — i.e. along ±x, ±y, ±z. Rendering representation is drawn randomly per protein from cartoon (secondary-structure ribbons), sticks (backbone bonds), or molecular surface; coloring is either N→C rainbow (blue at the N-terminus through red at the C-terminus) or one color per chain.